Protein AF-A0A0H3ZTD3-F1 (afdb_monomer_lite)

Foldseek 3Di:
DVVVVLVVQLVVCVVVQLAAAEEEDDDPDDDDPDPDDPLRVVVVVCVVNVVAADAAPAQPDDDDSVRGRSHYAYQYDDDDDDDGDRHHPNVPQEDEDDPAEDLALVCLLVLLVSQLVLQVVCLVPVGAYEGEQAHDDHDDRCCQAACFPDNDPPGDHAFPPDWPPVCCVPSVLFDFDPDDPRITTTGDGHSQVSQLCSCVVVVRLGRHHYHGDPHDPSSQLSHQQSDDDPPDGDDPPPDRPRPHDHWDWDDDPPDRDTDTDDD

Sequence (263 aa):
MFGDILSDARTFLENNPTEFIFIRVKEEHTPENNTESFEDTFNMYVNNNSDIIWMPESKAANPMIKDVRGKIVFLQNFHPRKYSWFGLDYGSTFSIQDEYKLASNWDLYSKWLKVKKHLIQANKNQQSHINFLSGSIGSFPYFVASGHSSPETKAPRLLTGLTTPEWKNTYPDFPRSGCFIDICSIAFEGTNTLTKNYIIDNRLSYVGIIAADFPGSGLINAIIYTNRINGNFIPKDMCFNVISFKFQICLDSQNSGVYIKPY

Structure (mmCIF, N/CA/C/O backbone):
data_AF-A0A0H3ZTD3-F1
#
_entry.id   AF-A0A0H3ZTD3-F1
#
loop_
_atom_site.group_PDB
_atom_site.id
_atom_site.type_symbol
_atom_site.label_atom_id
_atom_site.label_alt_id
_atom_site.label_comp_id
_atom_site.label_asym_id
_atom_site.label_entity_id
_atom_site.label_seq_id
_atom_site.pdbx_PDB_ins_code
_atom_site.Cartn_x
_atom_site.Cartn_y
_atom_site.Cartn_z
_atom_site.occupancy
_atom_site.B_iso_or_equiv
_atom_site.auth_seq_id
_atom_site.auth_comp_id
_atom_site.auth_asym_id
_atom_site.auth_atom_id
_atom_site.pdbx_PDB_model_num
ATOM 1 N N . MET A 1 1 ? -16.013 15.663 3.411 1.00 71.50 1 MET A N 1
ATOM 2 C CA . MET A 1 1 ? -15.783 15.869 4.859 1.00 71.50 1 MET A CA 1
ATOM 3 C C . MET A 1 1 ? -15.574 14.520 5.548 1.00 71.50 1 MET A C 1
ATOM 5 O O . MET A 1 1 ? -15.964 13.512 4.978 1.00 71.50 1 MET A O 1
ATOM 9 N N . PHE A 1 2 ? -14.960 14.454 6.740 1.00 81.25 2 PHE A N 1
ATOM 10 C CA . PHE A 1 2 ? -14.751 13.176 7.453 1.00 81.25 2 PHE A CA 1
ATOM 11 C C . PHE A 1 2 ? -16.053 12.381 7.677 1.00 81.25 2 PHE A C 1
ATOM 13 O O . PHE A 1 2 ? -16.046 11.160 7.566 1.00 81.25 2 PHE A O 1
ATOM 20 N N . GLY A 1 3 ? -17.183 13.065 7.889 1.00 84.88 3 GLY A N 1
ATOM 21 C CA . GLY A 1 3 ? -18.502 12.428 7.964 1.00 84.88 3 GLY A CA 1
ATOM 22 C C . GLY A 1 3 ? -18.909 11.661 6.698 1.00 84.88 3 GLY A C 1
ATOM 23 O O . GLY A 1 3 ? -19.472 10.578 6.816 1.00 84.88 3 GLY A O 1
ATOM 24 N N . ASP A 1 4 ? -18.559 12.154 5.506 1.00 88.44 4 ASP A N 1
ATOM 25 C CA . ASP A 1 4 ? -18.898 11.487 4.238 1.00 88.44 4 ASP A CA 1
ATOM 26 C C . ASP A 1 4 ? -18.179 10.138 4.124 1.00 88.44 4 ASP A C 1
ATOM 28 O O . ASP A 1 4 ? -18.779 9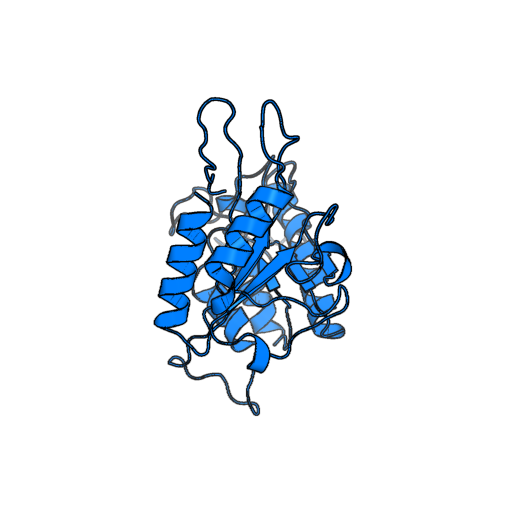.144 3.737 1.00 88.44 4 ASP A O 1
ATOM 32 N N . ILE A 1 5 ? -16.921 10.070 4.578 1.00 88.44 5 ILE A N 1
ATOM 33 C CA . ILE A 1 5 ? -16.160 8.814 4.642 1.00 88.44 5 ILE A CA 1
ATOM 34 C C . ILE A 1 5 ? -16.865 7.796 5.536 1.00 88.44 5 ILE A C 1
ATOM 36 O O . ILE A 1 5 ? -16.957 6.622 5.183 1.00 88.44 5 ILE A O 1
ATOM 40 N N . LEU A 1 6 ? -17.333 8.226 6.711 1.00 92.19 6 LEU A N 1
ATOM 41 C CA . LEU A 1 6 ? -18.037 7.337 7.635 1.00 92.19 6 LEU A CA 1
ATOM 42 C C . LEU A 1 6 ? -19.372 6.872 7.040 1.00 92.19 6 LEU A C 1
ATOM 44 O O . LEU A 1 6 ? -19.736 5.713 7.218 1.00 92.19 6 LEU A O 1
ATOM 48 N N . SER A 1 7 ? -20.061 7.738 6.293 1.00 92.69 7 SER A N 1
ATOM 49 C CA . SER A 1 7 ? -21.293 7.403 5.570 1.00 92.69 7 SER A CA 1
ATOM 50 C C . SER A 1 7 ? -21.056 6.384 4.447 1.00 92.69 7 SER A C 1
ATOM 52 O O . SER A 1 7 ? -21.799 5.406 4.323 1.00 92.69 7 SER A O 1
ATOM 54 N N . ASP A 1 8 ? -19.997 6.561 3.657 1.00 93.06 8 ASP A N 1
ATOM 55 C CA . ASP A 1 8 ? -19.625 5.626 2.591 1.00 93.06 8 ASP A CA 1
ATOM 56 C C . ASP A 1 8 ? -19.196 4.272 3.169 1.00 93.06 8 ASP A C 1
ATOM 58 O O . ASP A 1 8 ? -19.632 3.216 2.703 1.00 93.06 8 ASP A O 1
ATOM 62 N N . ALA A 1 9 ? -18.387 4.291 4.233 1.00 92.00 9 ALA A N 1
ATOM 63 C CA . ALA A 1 9 ? -17.965 3.089 4.943 1.00 92.00 9 ALA A CA 1
ATOM 64 C C . ALA A 1 9 ? -19.160 2.342 5.550 1.00 92.00 9 ALA A C 1
ATOM 66 O O . ALA A 1 9 ? -19.245 1.122 5.410 1.00 92.00 9 ALA A O 1
ATOM 67 N N . ARG A 1 10 ? -20.112 3.061 6.159 1.00 95.19 10 ARG A N 1
ATOM 68 C CA . ARG A 1 10 ? -21.373 2.495 6.656 1.00 95.19 10 ARG A CA 1
ATOM 69 C C . ARG A 1 10 ? -22.134 1.789 5.541 1.00 95.19 10 ARG A C 1
ATOM 71 O O . ARG A 1 10 ? -22.422 0.604 5.665 1.00 95.19 10 ARG A O 1
ATOM 78 N N . THR A 1 11 ? -22.375 2.487 4.433 1.00 95.69 11 THR A N 1
ATOM 79 C CA . THR A 1 11 ? -23.095 1.938 3.273 1.00 95.69 11 THR A CA 1
ATOM 80 C C . THR A 1 11 ? -22.409 0.679 2.740 1.00 95.69 11 THR A C 1
ATOM 82 O O . THR A 1 11 ? -23.066 -0.307 2.402 1.00 95.69 11 THR A O 1
ATOM 85 N N . PHE A 1 12 ? -21.076 0.673 2.676 1.00 91.94 12 PHE A N 1
ATOM 86 C CA . PHE A 1 12 ? -20.323 -0.510 2.276 1.00 91.94 12 PHE A CA 1
ATOM 87 C C . PHE A 1 12 ? -20.512 -1.675 3.258 1.00 91.94 12 PHE A C 1
ATOM 89 O O . PHE A 1 12 ? -20.785 -2.790 2.815 1.00 91.94 12 PHE A O 1
ATOM 96 N N . LEU A 1 13 ? -20.380 -1.434 4.565 1.00 92.31 13 LEU A N 1
ATOM 97 C CA . LEU A 1 13 ? -20.472 -2.470 5.600 1.00 92.31 13 LEU A CA 1
ATOM 98 C C . LEU A 1 13 ? -21.892 -3.034 5.733 1.00 92.31 13 LEU A C 1
ATOM 100 O O . LEU A 1 13 ? -22.047 -4.234 5.933 1.00 92.31 13 LEU A O 1
ATOM 104 N N . GLU A 1 14 ? -22.924 -2.212 5.546 1.00 94.56 14 GLU A N 1
ATOM 105 C CA . GLU A 1 14 ? -24.325 -2.657 5.508 1.00 94.56 14 GLU A CA 1
ATOM 106 C C . GLU A 1 14 ? -24.591 -3.595 4.322 1.00 94.56 14 GLU A C 1
ATOM 108 O O . GLU A 1 14 ? -25.264 -4.615 4.469 1.00 94.56 14 GLU A O 1
ATOM 113 N N . ASN A 1 15 ? -24.001 -3.299 3.159 1.00 93.31 15 ASN A N 1
ATOM 114 C CA . ASN A 1 15 ? -24.091 -4.157 1.975 1.00 93.31 15 ASN A CA 1
ATOM 115 C C . ASN A 1 15 ? -23.154 -5.380 2.035 1.00 93.31 15 ASN A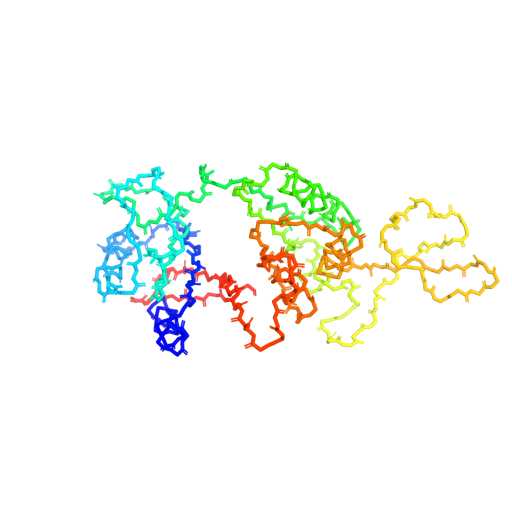 C 1
ATOM 117 O O . ASN A 1 15 ? -23.336 -6.328 1.273 1.00 93.31 15 ASN A O 1
ATOM 121 N N . ASN A 1 16 ? -22.150 -5.369 2.918 1.00 88.31 16 ASN A N 1
ATOM 122 C CA . ASN A 1 16 ? -21.127 -6.410 3.043 1.00 88.31 16 ASN A CA 1
ATOM 123 C C . ASN A 1 16 ? -20.841 -6.719 4.530 1.00 88.31 16 ASN A C 1
ATOM 125 O O . ASN A 1 16 ? -19.730 -6.484 5.009 1.00 88.31 16 ASN A O 1
ATOM 129 N N . PRO A 1 17 ? -21.806 -7.274 5.288 1.00 89.50 17 PRO A N 1
ATOM 130 C CA . PRO A 1 17 ? -21.731 -7.364 6.754 1.00 89.50 17 PRO A CA 1
ATOM 131 C C . PRO A 1 17 ? -20.639 -8.306 7.284 1.00 89.50 17 PRO A C 1
ATOM 133 O O . PRO A 1 17 ? -20.347 -8.327 8.480 1.00 89.50 17 PRO A O 1
ATOM 136 N N . THR A 1 18 ? -20.032 -9.122 6.419 1.00 85.44 18 THR A N 1
ATOM 137 C CA . THR A 1 18 ? -18.887 -9.970 6.774 1.00 85.44 18 THR A CA 1
ATOM 138 C C . THR A 1 18 ? -17.549 -9.248 6.699 1.00 85.44 18 THR A C 1
ATOM 140 O O . THR A 1 18 ? -16.576 -9.758 7.258 1.00 85.44 18 THR A O 1
ATOM 143 N N . GLU A 1 19 ? -17.504 -8.100 6.025 1.00 87.50 19 GLU A N 1
ATOM 144 C CA . GLU A 1 19 ? -16.303 -7.298 5.828 1.00 87.50 19 GLU A CA 1
ATOM 145 C C . GLU A 1 19 ? -16.093 -6.321 6.988 1.00 87.50 19 GLU A C 1
ATOM 147 O O . GLU A 1 19 ? -16.962 -6.109 7.835 1.00 87.50 19 GLU A O 1
ATOM 152 N N . PHE A 1 20 ? -14.906 -5.731 7.035 1.00 90.38 20 PHE A N 1
ATOM 153 C CA . PHE A 1 20 ? -14.548 -4.659 7.956 1.00 90.38 20 PHE A CA 1
ATOM 154 C C . PHE A 1 20 ? -13.545 -3.734 7.265 1.00 90.38 20 PHE A C 1
ATOM 156 O O . PHE A 1 20 ? -12.861 -4.147 6.326 1.00 90.38 20 PHE A O 1
ATOM 163 N N . ILE A 1 21 ? -13.455 -2.481 7.707 1.00 92.06 21 ILE A N 1
ATOM 164 C CA . ILE A 1 21 ? -12.600 -1.474 7.061 1.00 92.06 21 ILE A CA 1
ATOM 165 C C . ILE A 1 21 ? -11.554 -0.971 8.049 1.00 92.06 21 ILE A C 1
ATOM 167 O O . ILE A 1 21 ? -11.884 -0.579 9.165 1.00 92.06 21 ILE A O 1
ATOM 171 N N . PHE A 1 22 ? -10.297 -0.900 7.612 1.00 94.25 22 PHE A N 1
ATOM 172 C CA . PHE A 1 22 ? -9.279 -0.113 8.303 1.00 94.25 22 PHE A CA 1
ATOM 173 C C . PHE A 1 22 ? -9.251 1.323 7.777 1.00 94.25 22 PHE A C 1
ATOM 175 O O . PHE A 1 22 ? -9.104 1.536 6.573 1.00 94.25 22 PHE A O 1
ATOM 182 N N . ILE A 1 23 ? -9.299 2.308 8.677 1.00 94.50 23 ILE A N 1
ATOM 183 C CA . ILE A 1 23 ? -9.119 3.728 8.333 1.00 94.50 23 ILE A CA 1
ATOM 184 C C . ILE A 1 23 ? -7.953 4.292 9.139 1.00 94.50 23 ILE A C 1
ATOM 186 O O . ILE A 1 23 ? -8.001 4.343 10.367 1.00 94.50 23 ILE A O 1
ATOM 190 N N . ARG A 1 24 ? -6.892 4.743 8.461 1.00 94.25 24 ARG A N 1
ATOM 191 C CA . ARG A 1 24 ? -5.796 5.468 9.120 1.00 94.25 24 ARG A CA 1
ATOM 192 C C . ARG A 1 24 ? -6.213 6.909 9.375 1.00 94.25 24 ARG A C 1
ATOM 194 O O . ARG A 1 24 ? -6.583 7.608 8.439 1.00 94.25 24 ARG A O 1
ATOM 201 N N . VAL A 1 25 ? -6.070 7.362 10.618 1.00 92.75 25 VAL A N 1
ATOM 202 C CA . VAL A 1 25 ? -6.397 8.736 11.023 1.00 92.75 25 VAL A CA 1
ATOM 203 C C . VAL A 1 25 ? -5.140 9.416 11.543 1.00 92.75 25 VAL A C 1
ATOM 205 O O . VAL A 1 25 ? -4.500 8.908 12.461 1.00 92.75 25 VAL A O 1
ATOM 208 N N . LYS A 1 26 ? -4.780 10.556 10.955 1.00 89.44 26 LYS A N 1
ATOM 209 C CA . LYS A 1 26 ? -3.600 11.353 11.306 1.00 89.44 26 LYS A CA 1
ATOM 210 C C . LYS A 1 26 ? -3.980 12.835 11.358 1.00 89.44 26 LYS A C 1
ATOM 212 O O . LYS A 1 26 ? -4.722 13.302 10.500 1.00 89.44 26 LYS A O 1
ATOM 217 N N . GLU A 1 27 ? -3.434 13.558 12.330 1.00 83.88 27 GLU A N 1
ATOM 218 C CA . GLU A 1 27 ? -3.485 15.023 12.399 1.00 83.88 27 GLU A CA 1
ATOM 219 C C . GLU A 1 27 ? -2.400 15.598 11.458 1.00 83.88 27 GLU A C 1
ATOM 221 O O . GLU A 1 27 ? -1.213 15.321 11.636 1.00 83.88 27 GLU A O 1
ATOM 226 N N . GLU A 1 28 ? -2.786 16.318 10.397 1.00 70.94 28 GLU A N 1
ATOM 227 C CA . GLU A 1 28 ? -1.840 16.830 9.378 1.00 70.94 28 GLU A CA 1
ATOM 228 C C . GLU A 1 28 ? -1.318 18.248 9.660 1.00 70.94 28 GLU A C 1
ATOM 230 O O . GLU A 1 28 ? -0.271 18.622 9.134 1.00 70.94 28 GLU A O 1
ATOM 235 N N . HIS A 1 29 ? -2.003 19.036 10.493 1.00 64.88 29 HIS A N 1
ATOM 236 C CA . HIS A 1 29 ? -1.629 20.424 10.767 1.00 64.88 29 HIS A CA 1
ATOM 237 C C . HIS A 1 29 ? -1.863 20.809 12.224 1.00 64.88 29 HIS A C 1
ATOM 239 O O . HIS A 1 29 ? -2.796 20.324 12.860 1.00 64.88 29 HIS A O 1
ATOM 245 N N . THR A 1 30 ? -1.025 21.719 12.725 1.00 60.84 30 THR A N 1
ATOM 246 C CA . THR A 1 30 ? -1.249 22.388 14.006 1.00 60.84 30 THR A CA 1
ATOM 247 C C . THR A 1 30 ? -2.552 23.190 13.921 1.00 60.84 30 THR A C 1
ATOM 249 O O . THR A 1 30 ? -2.700 23.975 12.985 1.00 60.84 30 THR A O 1
ATOM 252 N N . PRO A 1 31 ? -3.496 23.015 14.858 1.00 60.00 31 PRO A N 1
ATOM 253 C CA . PRO A 1 31 ? -4.718 23.810 14.897 1.00 60.00 31 PRO A CA 1
ATOM 254 C C . PRO A 1 31 ? -4.400 25.308 15.019 1.00 60.00 31 PRO A C 1
ATOM 256 O O . PRO A 1 31 ? -3.771 25.723 15.990 1.00 60.00 31 PRO A O 1
ATOM 259 N N . GLU A 1 32 ? -4.869 26.123 14.077 1.00 54.53 32 GLU A N 1
ATOM 260 C CA . GLU A 1 32 ? -4.883 27.585 14.188 1.00 54.53 32 GLU A CA 1
ATOM 261 C C . GLU A 1 32 ? -6.343 28.055 14.148 1.00 54.53 32 GLU A C 1
ATOM 263 O O . GLU A 1 32 ? -7.104 27.632 13.283 1.00 54.53 32 GLU A O 1
ATOM 268 N N . ASN A 1 33 ? -6.740 28.913 15.094 1.00 60.28 33 ASN A N 1
ATOM 269 C CA . ASN A 1 33 ? -8.083 29.512 15.189 1.00 60.28 33 ASN A CA 1
ATOM 270 C C . ASN A 1 33 ? -9.273 28.539 15.362 1.00 60.28 33 ASN A C 1
ATOM 272 O O . ASN A 1 33 ? -10.395 28.877 14.994 1.00 60.28 33 ASN A O 1
ATOM 276 N N . ASN A 1 34 ? -9.070 27.367 15.974 1.00 63.00 34 ASN A N 1
ATOM 277 C CA . ASN A 1 34 ? -10.158 26.422 16.262 1.00 63.00 34 ASN A CA 1
ATOM 278 C C . ASN A 1 34 ? -10.711 26.588 17.686 1.00 63.00 34 ASN A C 1
ATOM 280 O O . ASN A 1 34 ? -9.950 26.718 18.64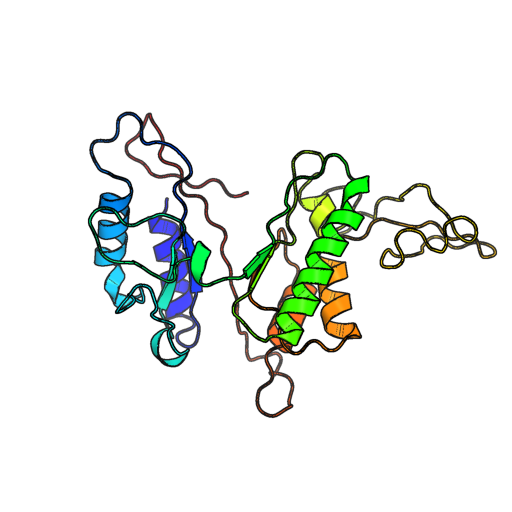5 1.00 63.00 34 ASN A O 1
ATOM 284 N N . THR A 1 35 ? -12.039 26.537 17.829 1.00 70.75 35 THR A N 1
ATOM 285 C CA . THR A 1 35 ? -12.735 26.538 19.132 1.00 70.75 35 THR A CA 1
ATOM 286 C C . THR A 1 35 ? -12.768 25.160 19.795 1.00 70.75 35 THR A C 1
ATOM 288 O O . THR A 1 35 ? -12.994 25.071 20.998 1.00 70.75 35 THR A O 1
ATOM 291 N N . GLU A 1 36 ? -12.533 24.094 19.025 1.00 75.62 36 GLU A N 1
ATOM 292 C CA . GLU A 1 36 ? -12.514 22.704 19.486 1.00 75.62 36 GLU A CA 1
ATOM 293 C C . GLU A 1 36 ? -11.211 22.013 19.081 1.00 75.62 36 GLU A C 1
ATOM 295 O O . GLU A 1 36 ? -10.625 22.302 18.033 1.00 75.62 36 GLU A O 1
ATOM 300 N N . SER A 1 37 ? -10.738 21.093 19.924 1.00 85.56 37 SER A N 1
ATOM 301 C CA . SER A 1 37 ? -9.548 20.313 19.601 1.00 85.56 37 SER A CA 1
ATOM 302 C C . SER A 1 37 ? -9.856 19.250 18.539 1.00 85.56 37 SER A C 1
ATOM 304 O O . SER A 1 37 ? -10.994 18.791 18.392 1.00 85.56 37 SER A O 1
ATOM 306 N N . PHE A 1 38 ? -8.817 18.813 17.819 1.00 87.38 38 PHE A N 1
ATOM 307 C CA . PHE A 1 38 ? -8.914 17.675 16.901 1.00 87.38 38 PHE A CA 1
ATOM 308 C C . PHE A 1 38 ? -9.482 16.431 17.605 1.00 87.38 38 PHE A C 1
ATOM 310 O O . PHE A 1 38 ? -10.344 15.746 17.062 1.00 87.38 38 PHE A O 1
ATOM 317 N N . GLU A 1 39 ? -9.023 16.158 18.830 1.00 89.06 39 GLU A N 1
ATOM 318 C CA . GLU A 1 39 ? -9.417 14.974 19.592 1.00 89.06 39 GLU A CA 1
ATOM 319 C C . GLU A 1 39 ? -10.880 15.038 20.057 1.00 89.06 39 GLU A C 1
ATOM 321 O O . GLU A 1 39 ? -11.576 14.030 19.982 1.00 89.06 39 GLU A O 1
ATOM 326 N N . ASP A 1 40 ? -11.368 16.213 20.477 1.00 90.44 40 ASP A N 1
ATOM 327 C CA . ASP A 1 40 ? -12.781 16.413 20.842 1.00 90.44 40 ASP A CA 1
ATOM 328 C C . ASP A 1 40 ? -13.696 16.196 19.630 1.00 90.44 40 ASP A C 1
ATOM 330 O O . ASP A 1 40 ? -14.660 15.428 19.705 1.00 90.44 40 ASP A O 1
ATOM 334 N N . THR A 1 41 ? -13.341 16.801 18.490 1.00 90.00 41 THR A N 1
ATOM 335 C CA . THR A 1 41 ? -14.060 16.617 17.221 1.00 90.00 41 THR A CA 1
ATOM 336 C C . THR A 1 41 ? -14.077 15.142 16.814 1.00 90.00 41 THR A C 1
ATOM 338 O O . THR A 1 41 ? -15.123 14.594 16.466 1.00 90.00 41 THR A O 1
ATOM 341 N N . PHE A 1 42 ? -12.927 14.467 16.872 1.00 92.06 42 PHE A N 1
ATOM 342 C CA . PHE A 1 42 ? -12.821 13.056 16.508 1.00 92.06 42 PHE A CA 1
ATOM 343 C C . PHE A 1 42 ? -13.643 12.159 17.444 1.00 92.06 42 PHE A C 1
ATOM 345 O O . PHE A 1 42 ? -14.385 11.298 16.970 1.00 92.06 42 PHE A O 1
ATOM 352 N N . ASN A 1 43 ? -13.595 12.411 18.754 1.00 94.00 43 ASN A N 1
ATOM 353 C CA . ASN A 1 43 ? -14.414 11.713 19.741 1.00 94.00 43 ASN A CA 1
ATOM 354 C C . ASN A 1 43 ? -15.919 11.890 19.471 1.00 94.00 43 ASN A C 1
ATOM 356 O O . ASN A 1 43 ? -16.675 10.927 19.585 1.00 94.00 43 ASN A O 1
ATOM 360 N N . MET A 1 44 ? -16.368 13.084 19.069 1.00 93.38 44 MET A N 1
ATOM 361 C CA . MET A 1 44 ? -17.762 13.305 18.662 1.00 93.38 44 MET A CA 1
ATOM 362 C C . MET A 1 44 ? -18.151 12.405 17.478 1.00 93.38 44 MET A C 1
ATOM 364 O O . MET A 1 44 ? -19.179 11.730 17.539 1.00 93.38 44 MET A O 1
ATOM 368 N N . TYR A 1 45 ? -17.326 12.341 16.426 1.00 93.81 45 TYR A N 1
ATOM 369 C CA . TYR A 1 45 ? -17.587 11.456 15.283 1.00 93.81 45 TYR A CA 1
ATOM 370 C C . TYR A 1 45 ? -17.632 9.980 15.681 1.00 93.81 45 TYR A C 1
ATOM 372 O O . TYR A 1 45 ? -18.508 9.256 15.203 1.00 93.81 45 TYR A O 1
ATOM 380 N N . VAL A 1 46 ? -16.720 9.547 16.556 1.00 94.25 46 VAL A N 1
ATOM 381 C CA . VAL A 1 46 ? -16.686 8.173 17.066 1.00 94.25 46 VAL A CA 1
ATOM 382 C C . VAL A 1 46 ? -17.955 7.846 17.848 1.00 94.25 46 VAL A C 1
ATOM 384 O O . VAL A 1 46 ? -18.596 6.837 17.567 1.00 94.25 46 VAL A O 1
ATOM 387 N N . ASN A 1 47 ? -18.367 8.710 18.777 1.00 95.00 47 ASN A N 1
ATOM 388 C CA . ASN A 1 47 ? -19.558 8.473 19.596 1.00 95.00 47 ASN A CA 1
ATOM 389 C C . ASN A 1 47 ? -20.837 8.421 18.750 1.00 95.00 47 ASN A C 1
ATOM 391 O O . ASN A 1 47 ? -21.658 7.519 18.935 1.00 95.00 47 ASN A O 1
ATOM 395 N N . ASN A 1 48 ? -20.960 9.321 17.770 1.00 95.56 48 ASN A N 1
ATOM 396 C CA . ASN A 1 48 ? -22.099 9.372 16.850 1.00 95.56 48 ASN A CA 1
ATOM 397 C C . ASN A 1 48 ? -22.176 8.168 15.894 1.00 95.56 48 ASN A C 1
ATOM 399 O O . ASN A 1 48 ? -23.207 7.970 15.261 1.00 95.56 48 ASN A O 1
ATOM 403 N N . ASN A 1 49 ? -21.105 7.377 15.771 1.00 95.88 49 ASN A N 1
ATOM 404 C CA . ASN A 1 49 ? -21.024 6.207 14.890 1.00 95.88 49 ASN A CA 1
ATOM 405 C C . ASN A 1 49 ? -20.548 4.955 15.647 1.00 95.88 49 ASN A C 1
ATOM 407 O O . ASN A 1 49 ? -19.927 4.060 15.072 1.00 95.88 49 ASN A O 1
ATOM 411 N N . SER A 1 50 ? -20.811 4.901 16.955 1.00 95.25 50 SER A N 1
ATOM 412 C CA . SER A 1 50 ? -20.337 3.836 17.849 1.00 95.25 50 SER A CA 1
ATOM 413 C C . SER A 1 50 ? -20.891 2.446 17.509 1.00 95.25 50 SER A C 1
ATOM 415 O O . SER A 1 50 ? -20.307 1.437 17.897 1.00 95.25 50 SER A O 1
ATOM 417 N N . ASP A 1 51 ? -21.979 2.378 16.744 1.00 95.12 51 ASP A N 1
ATOM 418 C CA . ASP A 1 51 ? -22.584 1.145 16.247 1.00 95.12 51 ASP A CA 1
ATOM 419 C C . ASP A 1 51 ? -21.742 0.457 15.158 1.00 95.12 51 ASP A C 1
ATOM 421 O O . ASP A 1 51 ? -21.699 -0.774 15.101 1.00 95.12 51 ASP A O 1
ATOM 425 N N . ILE A 1 52 ? -21.019 1.237 14.348 1.00 95.12 52 ILE A N 1
ATOM 426 C CA . ILE A 1 52 ? -20.167 0.741 13.255 1.00 95.12 52 ILE A CA 1
ATOM 427 C C . ILE A 1 52 ? -18.674 0.897 13.535 1.00 95.12 52 ILE A C 1
ATOM 429 O O . ILE A 1 52 ? -17.866 0.585 12.670 1.00 95.12 52 ILE A O 1
ATOM 433 N N . ILE A 1 53 ? -18.266 1.391 14.702 1.00 96.75 53 ILE A N 1
ATOM 434 C CA . ILE A 1 53 ? -16.851 1.564 15.055 1.00 96.75 53 ILE A CA 1
ATOM 435 C C . ILE A 1 53 ? -16.468 0.540 16.118 1.00 96.75 53 ILE A C 1
ATOM 437 O O . ILE A 1 53 ? -17.147 0.357 17.128 1.00 96.75 53 ILE A O 1
ATOM 441 N N . TRP A 1 54 ? -15.354 -0.150 15.897 1.00 96.44 54 TRP A N 1
ATOM 442 C CA . TRP A 1 54 ? -14.737 -0.964 16.932 1.00 96.44 54 TRP A CA 1
ATOM 443 C C . TRP A 1 54 ? -13.884 -0.085 17.847 1.00 96.44 54 TRP A C 1
ATOM 445 O O . TRP A 1 54 ? -12.996 0.626 17.378 1.00 96.44 54 TRP A O 1
ATOM 455 N N . MET A 1 55 ? -14.133 -0.181 19.153 1.00 95.06 55 MET A N 1
ATOM 456 C CA . MET A 1 55 ? -13.362 0.505 20.185 1.00 95.06 55 MET A CA 1
ATOM 457 C C . MET A 1 55 ? -12.476 -0.495 20.937 1.00 95.06 55 MET A C 1
ATOM 459 O O . MET A 1 55 ? -12.975 -1.540 21.364 1.00 95.06 55 MET A O 1
ATOM 463 N N . PRO A 1 56 ? -11.180 -0.198 21.124 1.00 93.12 56 PRO A N 1
ATOM 464 C CA . PRO A 1 56 ? -10.284 -1.064 21.874 1.00 93.12 56 PRO A CA 1
ATOM 465 C C . PRO A 1 56 ? -10.544 -0.972 23.383 1.00 93.12 56 PRO A C 1
ATOM 467 O O . PRO A 1 56 ? -10.734 0.111 23.929 1.00 93.12 56 PRO A O 1
ATOM 470 N N . GLU A 1 57 ? -10.439 -2.098 24.090 1.00 90.12 57 GLU A N 1
ATOM 471 C CA . GLU A 1 57 ? -10.471 -2.117 25.564 1.00 90.12 57 GLU A CA 1
ATOM 472 C C . GLU A 1 57 ? -9.195 -1.520 26.185 1.00 90.12 57 GLU A C 1
ATOM 474 O O . GLU A 1 57 ? -9.189 -1.061 27.325 1.00 90.12 57 GLU A O 1
ATOM 479 N N . SER A 1 58 ? -8.083 -1.536 25.445 1.00 88.31 58 SER A N 1
ATOM 480 C CA . SER A 1 58 ? -6.803 -0.972 25.871 1.00 88.31 58 SER A CA 1
ATOM 481 C C . SER A 1 58 ? -5.911 -0.651 24.673 1.00 88.31 58 SER A C 1
ATOM 483 O O . SER A 1 58 ? -6.136 -1.139 23.569 1.00 88.31 58 SER A O 1
ATOM 485 N N . LYS A 1 59 ? -4.825 0.097 24.902 1.00 86.56 59 LYS A N 1
ATOM 486 C CA . LYS A 1 59 ? -3.809 0.380 23.875 1.00 86.56 59 LYS A CA 1
ATOM 487 C C . LYS A 1 59 ? -3.268 -0.886 23.187 1.00 86.56 59 LYS A C 1
ATOM 489 O O . LYS A 1 59 ? -2.964 -0.858 22.002 1.00 86.56 59 LYS A O 1
ATOM 494 N N . ALA A 1 60 ? -3.100 -1.969 23.947 1.00 84.62 60 ALA A N 1
ATOM 495 C CA . ALA A 1 60 ? -2.521 -3.222 23.465 1.00 84.62 60 ALA A CA 1
ATOM 496 C C . ALA A 1 60 ? -3.568 -4.181 22.871 1.00 84.62 60 ALA A C 1
ATOM 498 O O . ALA A 1 60 ? -3.225 -5.308 22.514 1.00 84.62 60 ALA A O 1
ATOM 499 N N . ALA A 1 61 ? -4.838 -3.768 22.795 1.00 85.38 61 ALA A N 1
ATOM 500 C CA . ALA A 1 61 ? -5.895 -4.601 22.248 1.00 85.38 61 ALA A CA 1
ATOM 501 C C . ALA A 1 61 ? -5.631 -4.908 20.769 1.00 85.38 61 ALA A C 1
ATOM 503 O O . ALA A 1 61 ? -5.324 -4.020 19.977 1.00 85.38 61 ALA A O 1
ATOM 504 N N . ASN A 1 62 ? -5.800 -6.175 20.401 1.00 82.38 62 ASN A N 1
ATOM 505 C CA . ASN A 1 62 ? -5.760 -6.636 19.022 1.00 82.38 62 ASN A CA 1
ATOM 506 C C . ASN A 1 62 ? -7.025 -7.469 18.764 1.00 82.38 62 ASN A C 1
ATOM 508 O O . ASN A 1 62 ? -7.172 -8.527 19.384 1.00 82.38 62 ASN A O 1
ATOM 512 N N . PRO A 1 63 ? -7.967 -6.993 17.933 1.00 85.31 63 PRO A N 1
ATOM 513 C CA . PRO A 1 63 ? -9.245 -7.660 17.758 1.00 85.31 63 PRO A CA 1
ATOM 514 C C . PRO A 1 63 ? -9.107 -8.958 16.965 1.00 85.31 63 PRO A C 1
ATOM 516 O O . PRO A 1 63 ? -8.289 -9.065 16.048 1.00 85.31 63 PRO A O 1
ATOM 519 N N . MET A 1 64 ? -9.976 -9.930 17.245 1.00 80.88 64 MET A N 1
ATOM 520 C CA . MET A 1 64 ? -10.196 -11.029 16.307 1.00 80.88 64 MET A CA 1
ATOM 521 C C . MET A 1 64 ? -11.153 -10.577 15.201 1.00 80.88 64 MET A C 1
ATOM 523 O O . MET A 1 64 ? -12.001 -9.715 15.414 1.00 80.88 64 MET A O 1
ATOM 527 N N . ILE A 1 65 ? -11.097 -11.231 14.035 1.00 81.50 65 ILE A N 1
ATOM 528 C CA . ILE A 1 65 ? -11.995 -10.931 12.902 1.00 81.50 65 ILE A CA 1
ATOM 529 C C . ILE A 1 65 ? -13.466 -10.925 13.336 1.00 81.50 65 ILE A C 1
ATOM 531 O O . ILE A 1 65 ? -14.217 -10.043 12.939 1.00 81.50 65 ILE A O 1
ATOM 535 N N . LYS A 1 66 ? -13.884 -11.885 14.171 1.00 81.50 66 LYS A N 1
ATOM 536 C CA . LYS A 1 66 ? -15.272 -11.986 14.650 1.00 81.50 66 LYS A CA 1
ATOM 537 C C . LYS A 1 66 ? -15.755 -10.748 15.422 1.00 81.50 66 LYS A C 1
ATOM 539 O O . LYS A 1 66 ? -16.955 -10.509 15.438 1.00 81.50 66 LYS A O 1
ATOM 544 N N . ASP A 1 67 ? -14.846 -9.974 16.015 1.00 85.50 67 ASP A N 1
ATOM 545 C CA . ASP A 1 67 ? -15.179 -8.815 16.852 1.00 85.50 67 ASP A CA 1
ATOM 546 C C . ASP A 1 67 ? -15.319 -7.524 16.023 1.00 85.50 67 ASP A C 1
ATOM 548 O O . ASP A 1 67 ? -15.866 -6.528 16.504 1.00 85.50 67 ASP A O 1
ATOM 552 N N . VAL A 1 68 ? -14.830 -7.540 14.774 1.00 90.19 68 VAL A N 1
ATOM 553 C CA . VAL A 1 68 ? -14.757 -6.366 13.886 1.00 90.19 68 VAL A CA 1
ATOM 554 C C . VAL A 1 68 ? -15.600 -6.485 12.619 1.00 90.19 68 VAL A C 1
ATOM 556 O O . VAL A 1 68 ? -15.684 -5.516 11.875 1.00 90.19 68 VAL A O 1
ATOM 559 N N . ARG A 1 69 ? -16.252 -7.627 12.359 1.00 88.00 69 ARG A N 1
ATOM 560 C CA . ARG A 1 69 ? -17.184 -7.759 11.222 1.00 88.00 69 ARG A CA 1
ATOM 561 C C . ARG A 1 69 ? -18.281 -6.697 11.288 1.00 88.00 69 ARG A C 1
ATOM 563 O O . ARG A 1 69 ? -18.865 -6.485 12.350 1.00 88.00 69 ARG A O 1
ATOM 570 N N . GLY A 1 70 ? -18.541 -6.047 10.157 1.00 92.62 70 GLY A N 1
ATOM 571 C CA . GLY A 1 70 ? -19.487 -4.940 10.045 1.00 92.62 70 GLY A CA 1
ATOM 572 C C . GLY A 1 70 ? -18.998 -3.641 10.688 1.00 92.62 70 GLY A C 1
ATOM 573 O O . GLY A 1 70 ? -19.808 -2.742 10.899 1.00 92.62 70 GLY A O 1
ATOM 574 N N . LYS A 1 71 ? -17.703 -3.532 11.029 1.00 96.00 71 LYS A N 1
ATOM 575 C CA . LYS A 1 71 ? -17.144 -2.365 11.723 1.00 96.00 71 LYS A CA 1
ATOM 576 C C . LYS A 1 71 ? -15.964 -1.725 10.998 1.00 96.00 71 LYS A C 1
ATOM 578 O O . LYS A 1 71 ? -15.253 -2.331 10.197 1.00 96.00 71 LYS A O 1
ATOM 583 N N . ILE A 1 72 ? -15.737 -0.471 11.348 1.00 96.44 72 ILE A N 1
ATOM 584 C CA . ILE A 1 72 ? -14.542 0.307 11.078 1.00 96.44 72 ILE A CA 1
ATOM 585 C C . ILE A 1 72 ? -13.571 0.089 12.237 1.00 96.44 72 ILE A C 1
ATOM 587 O O . ILE A 1 72 ? -13.939 0.206 13.408 1.00 96.44 72 ILE A O 1
ATOM 591 N N . VAL A 1 73 ? -12.314 -0.185 11.908 1.00 95.62 73 VAL A N 1
ATOM 592 C CA . VAL A 1 73 ? -11.199 -0.232 12.851 1.00 95.62 73 VAL A CA 1
ATOM 593 C C . VAL A 1 73 ? -10.247 0.907 12.511 1.00 95.62 73 VAL A C 1
ATOM 595 O O . VAL A 1 73 ? -9.651 0.940 11.431 1.00 95.62 73 VAL A O 1
ATOM 598 N N . PHE A 1 74 ? -10.079 1.859 13.423 1.00 95.81 74 PHE A N 1
ATOM 599 C CA . PHE A 1 74 ? -9.128 2.939 13.190 1.00 95.81 74 PHE A CA 1
ATOM 600 C C . PHE A 1 74 ? -7.686 2.467 13.380 1.00 95.81 74 PHE A C 1
ATOM 602 O O . PHE A 1 74 ? -7.361 1.767 14.338 1.00 95.81 74 PHE A O 1
ATOM 609 N N . LEU A 1 75 ? -6.807 2.903 12.478 1.00 95.12 75 LEU A N 1
ATOM 610 C CA . LEU A 1 75 ? -5.364 2.918 12.689 1.00 95.12 75 LEU A CA 1
ATOM 611 C C . LEU A 1 75 ? -5.009 4.318 13.196 1.00 95.12 75 LEU A C 1
ATOM 613 O O . LEU A 1 75 ? -4.831 5.259 12.413 1.00 95.12 75 LEU A O 1
ATOM 617 N N . GLN A 1 76 ? -4.992 4.467 14.516 1.00 94.38 76 GLN A N 1
ATOM 618 C CA . GLN A 1 76 ? -4.820 5.745 15.189 1.00 94.38 76 GLN A CA 1
ATOM 619 C C . GLN A 1 76 ? -3.363 6.202 15.081 1.00 94.38 76 GLN A C 1
ATOM 621 O O . GLN A 1 76 ? -2.468 5.618 15.688 1.00 94.38 76 GLN A O 1
ATOM 626 N N . ASN A 1 77 ? -3.129 7.267 14.316 1.00 93.50 77 ASN A N 1
ATOM 627 C CA . ASN A 1 77 ? -1.819 7.880 14.110 1.00 93.50 77 ASN A CA 1
ATOM 628 C C . ASN A 1 77 ? -1.768 9.298 14.703 1.00 93.50 77 ASN A C 1
ATOM 630 O O . ASN A 1 77 ? -1.396 10.266 14.036 1.00 93.50 77 ASN A O 1
ATOM 634 N N . PHE A 1 78 ? -2.193 9.401 15.958 1.00 90.56 78 PHE A N 1
ATOM 635 C CA . PHE A 1 78 ? -2.071 10.568 16.827 1.00 90.56 78 PHE A CA 1
ATOM 636 C C . PHE A 1 78 ? -2.131 10.093 18.286 1.00 90.56 78 PHE A C 1
ATOM 638 O O . PHE A 1 78 ? -2.724 9.052 18.582 1.00 90.56 78 PHE A O 1
ATOM 645 N N . HIS A 1 79 ? -1.518 10.834 19.208 1.00 88.50 79 HIS A N 1
ATOM 646 C CA . HIS A 1 79 ? -1.545 10.475 20.625 1.00 88.50 79 HIS A CA 1
ATOM 647 C C . HIS A 1 79 ? -2.848 10.965 21.275 1.00 88.50 79 HIS A C 1
ATOM 649 O O . HIS A 1 79 ? -3.170 12.144 21.103 1.00 88.50 79 HIS A O 1
ATOM 655 N N . PRO A 1 80 ? -3.583 10.116 22.016 1.00 87.94 80 PRO A N 1
ATOM 656 C CA . PRO A 1 80 ? -4.717 10.589 22.800 1.00 87.94 80 PRO A CA 1
ATOM 657 C C . PRO A 1 80 ? -4.218 11.506 23.926 1.00 87.94 80 PRO A C 1
ATOM 659 O O . PRO A 1 80 ? -3.200 11.213 24.554 1.00 87.94 80 PRO A O 1
ATOM 662 N N . ARG A 1 81 ? -4.899 12.625 24.176 1.00 89.00 81 ARG A N 1
ATOM 663 C CA . ARG A 1 81 ? -4.552 13.581 25.244 1.00 89.00 81 ARG A CA 1
ATOM 664 C C . ARG A 1 81 ? -5.623 13.594 26.328 1.00 89.00 81 ARG A C 1
ATOM 666 O O . ARG A 1 81 ? -5.289 13.720 27.503 1.00 89.00 81 ARG A O 1
ATOM 673 N N . LYS A 1 82 ? -6.893 13.469 25.937 1.00 91.94 82 LYS A N 1
ATOM 674 C CA . LYS A 1 82 ? -8.056 13.559 26.830 1.00 91.94 82 LYS A CA 1
ATOM 675 C C . LYS A 1 82 ? -8.832 12.248 26.940 1.00 91.94 82 LYS A C 1
ATOM 677 O O . LYS A 1 82 ? -9.362 11.953 28.009 1.00 91.94 82 LYS A O 1
ATOM 682 N N . TYR A 1 83 ? -8.916 11.482 25.858 1.00 91.25 83 TYR A N 1
ATOM 683 C CA . TYR A 1 83 ? -9.739 10.278 25.770 1.00 91.25 83 TYR A CA 1
ATOM 684 C C . TYR A 1 83 ? -8.885 9.004 25.766 1.00 91.25 83 TYR A C 1
ATOM 686 O O . TYR A 1 83 ? -7.656 9.045 25.793 1.00 91.25 83 TYR A O 1
ATOM 694 N N . SER A 1 84 ? -9.541 7.842 25.770 1.00 90.25 84 SER A N 1
ATOM 695 C CA . SER A 1 84 ? -8.872 6.558 25.547 1.00 90.25 84 SER A CA 1
ATOM 696 C C . SER A 1 84 ? -8.464 6.390 24.077 1.00 90.25 84 SER A C 1
ATOM 698 O O . SER A 1 84 ? -8.770 7.216 23.221 1.00 90.25 84 SER A O 1
ATOM 700 N N . TRP A 1 85 ? -7.778 5.289 23.765 1.00 93.12 85 TRP A N 1
ATOM 701 C CA . TRP A 1 85 ? -7.518 4.915 22.375 1.00 93.12 85 TRP A CA 1
ATOM 702 C C . TRP A 1 85 ? -8.832 4.660 21.625 1.00 93.12 85 TRP A C 1
ATOM 704 O O . TRP A 1 85 ? -9.763 4.070 22.170 1.00 93.12 85 TRP A O 1
ATOM 714 N N . PHE A 1 86 ? -8.880 5.093 20.368 1.00 94.44 86 PHE A N 1
ATOM 715 C CA . PHE A 1 86 ? -10.020 4.955 19.458 1.00 94.44 86 PHE A CA 1
ATOM 716 C C . PHE A 1 86 ? -9.837 3.819 18.442 1.00 94.44 86 PHE A C 1
ATOM 718 O O . PHE A 1 86 ? -10.709 3.559 17.620 1.00 94.44 86 PHE A O 1
ATOM 725 N N . GLY A 1 87 ? -8.678 3.163 18.454 1.00 94.12 87 GLY A N 1
ATOM 726 C CA . GLY A 1 87 ? -8.334 2.089 17.535 1.00 94.12 87 GLY A CA 1
ATOM 727 C C . GLY A 1 87 ? -6.948 1.526 17.824 1.00 94.12 87 GLY A C 1
ATOM 728 O O . GLY A 1 87 ? -6.390 1.730 18.903 1.00 94.12 87 GLY A O 1
ATOM 729 N N . LEU A 1 88 ? -6.380 0.831 16.844 1.00 92.81 88 LEU A N 1
ATOM 730 C CA . LEU A 1 88 ? -5.031 0.279 16.935 1.00 92.81 88 LEU A CA 1
ATOM 731 C C . LEU A 1 88 ? -3.995 1.405 16.874 1.00 92.81 88 LEU A C 1
ATOM 733 O O . LEU A 1 88 ? -4.056 2.242 15.971 1.00 92.81 88 LEU A O 1
ATOM 737 N N . ASP A 1 89 ? -3.018 1.405 17.787 1.00 93.75 89 ASP A N 1
ATOM 738 C CA . ASP A 1 89 ? -1.890 2.344 17.722 1.00 93.75 89 ASP A CA 1
ATOM 739 C C . ASP A 1 89 ? -1.091 2.070 16.443 1.00 93.75 89 ASP A C 1
ATOM 741 O O . ASP A 1 89 ? -0.416 1.043 16.329 1.00 93.75 89 ASP A O 1
ATOM 745 N N . TYR A 1 90 ? -1.165 2.989 15.480 1.00 93.19 90 TYR A N 1
ATOM 746 C CA . TYR A 1 90 ? -0.498 2.862 14.188 1.00 93.19 90 TYR A CA 1
ATOM 747 C C . TYR A 1 90 ? 1.019 2.685 14.339 1.00 93.19 90 TYR A C 1
ATOM 749 O O . TYR A 1 90 ? 1.614 1.872 13.634 1.00 93.19 90 TYR A O 1
ATOM 757 N N . GLY A 1 91 ? 1.644 3.420 15.261 1.00 91.31 91 GLY A N 1
ATOM 758 C CA . GLY A 1 91 ? 3.097 3.457 15.408 1.00 91.31 91 GLY A CA 1
ATOM 759 C C . GLY A 1 91 ? 3.673 2.261 16.163 1.00 91.31 91 GLY A C 1
ATOM 760 O O . GLY A 1 91 ? 4.766 1.811 15.827 1.00 91.31 91 GLY A O 1
ATOM 761 N N . SER A 1 92 ? 2.964 1.737 17.170 1.00 91.56 92 SER A N 1
ATOM 762 C CA . SER A 1 92 ? 3.468 0.603 17.966 1.00 91.56 92 SER A CA 1
ATOM 763 C C . SER A 1 92 ? 2.965 -0.764 17.507 1.00 91.56 92 SER A C 1
ATOM 765 O O . SER A 1 92 ? 3.618 -1.766 17.785 1.00 91.56 92 SER A O 1
ATOM 767 N N . THR A 1 93 ? 1.808 -0.830 16.844 1.00 91.38 93 THR A N 1
ATOM 768 C CA . THR A 1 93 ? 1.200 -2.113 16.443 1.00 91.38 93 THR A CA 1
ATOM 769 C C . THR A 1 93 ? 1.820 -2.666 15.162 1.00 91.38 93 THR A C 1
ATOM 771 O O . THR A 1 93 ? 1.818 -3.877 14.959 1.00 91.38 93 THR A O 1
ATOM 774 N N . PHE A 1 94 ? 2.356 -1.803 14.291 1.00 93.06 94 PHE A N 1
ATOM 775 C CA . PHE A 1 94 ? 2.777 -2.182 12.943 1.00 93.06 94 PHE A CA 1
ATOM 776 C C . PHE A 1 94 ? 4.261 -1.921 12.678 1.00 93.06 94 PHE A C 1
ATOM 778 O O . PHE A 1 94 ? 4.793 -0.857 12.985 1.00 93.06 94 PHE A O 1
ATOM 785 N N . SER A 1 95 ? 4.910 -2.857 11.982 1.00 96.38 95 SER A N 1
ATOM 786 C CA . SER A 1 95 ? 6.173 -2.592 11.290 1.00 96.38 95 SER A CA 1
ATOM 787 C C . SER A 1 95 ? 5.895 -1.896 9.952 1.00 96.38 95 SER A C 1
ATOM 789 O O . SER A 1 95 ? 5.262 -2.472 9.059 1.00 96.38 95 SER A O 1
ATOM 791 N N . ILE A 1 96 ? 6.355 -0.652 9.800 1.00 97.75 96 ILE A N 1
ATOM 792 C CA . ILE A 1 96 ? 5.968 0.233 8.690 1.00 97.75 96 ILE A CA 1
ATOM 793 C C . ILE A 1 96 ? 7.160 0.552 7.779 1.00 97.75 96 ILE A C 1
ATOM 795 O O . ILE A 1 96 ? 8.208 0.991 8.249 1.00 97.75 96 ILE A O 1
ATOM 799 N N . GLN A 1 97 ? 6.971 0.404 6.464 1.00 97.81 97 GLN A N 1
ATOM 800 C CA . GLN A 1 97 ? 7.853 0.957 5.427 1.00 97.81 97 GLN A CA 1
ATOM 801 C C . GLN A 1 97 ? 7.107 2.055 4.665 1.00 97.81 97 GLN A C 1
ATOM 803 O O . GLN A 1 97 ? 6.191 1.735 3.912 1.00 97.81 97 GLN A O 1
ATOM 808 N N . ASP A 1 98 ? 7.521 3.316 4.826 1.00 97.44 98 ASP A N 1
ATOM 809 C CA . ASP A 1 98 ? 6.905 4.501 4.194 1.00 97.44 98 ASP A CA 1
ATOM 810 C C . ASP A 1 98 ? 7.953 5.440 3.561 1.00 97.44 98 ASP A C 1
ATOM 812 O O . ASP A 1 98 ? 7.956 6.658 3.717 1.00 97.44 98 ASP A O 1
ATOM 816 N N . GLU A 1 99 ? 8.914 4.856 2.853 1.00 98.06 99 GLU A N 1
ATOM 817 C CA . GLU A 1 99 ? 9.985 5.575 2.162 1.00 98.06 99 GLU A CA 1
ATOM 818 C C . GLU A 1 99 ? 9.451 6.145 0.843 1.00 98.06 99 GLU A C 1
ATOM 820 O O . GLU A 1 99 ? 9.716 5.608 -0.232 1.00 98.06 99 GLU A O 1
ATOM 825 N N . TYR A 1 100 ? 8.598 7.167 0.921 1.00 97.06 100 TYR A N 1
ATOM 826 C CA . TYR A 1 100 ? 7.879 7.717 -0.235 1.00 97.06 100 TYR A CA 1
ATOM 827 C C . TYR A 1 100 ? 8.696 8.725 -1.056 1.00 97.06 100 TYR A C 1
ATOM 829 O O . TYR A 1 100 ? 8.342 9.005 -2.196 1.00 97.06 100 TYR A O 1
ATOM 837 N N . LYS A 1 101 ? 9.767 9.305 -0.504 1.00 98.31 101 LYS A N 1
ATOM 838 C CA . LYS A 1 101 ? 10.535 10.363 -1.177 1.00 98.31 101 LYS A CA 1
ATOM 839 C C . LYS A 1 101 ? 11.493 9.765 -2.204 1.00 98.31 101 LYS A C 1
ATOM 841 O O . LYS A 1 101 ? 12.401 9.022 -1.836 1.00 98.31 101 LYS A O 1
ATOM 846 N N . LEU A 1 102 ? 11.309 10.126 -3.469 1.00 98.25 102 LEU A N 1
ATOM 847 C CA . LEU A 1 102 ? 12.267 9.879 -4.547 1.00 98.25 102 LEU A CA 1
ATOM 848 C C . LEU A 1 102 ? 12.901 11.219 -4.943 1.00 98.25 102 LEU A C 1
ATOM 850 O O . LEU A 1 102 ? 12.214 12.239 -4.920 1.00 98.25 102 LEU A O 1
ATOM 854 N N . ALA A 1 103 ? 14.185 11.241 -5.298 1.00 98.12 103 ALA A N 1
ATOM 855 C CA . ALA A 1 103 ? 14.833 12.421 -5.876 1.00 98.12 103 ALA A CA 1
ATOM 856 C C . ALA A 1 103 ? 14.625 12.482 -7.399 1.00 98.12 103 ALA A C 1
ATOM 858 O O . ALA A 1 103 ? 14.546 13.570 -7.964 1.00 98.12 103 ALA A O 1
ATOM 859 N N . SER A 1 104 ? 14.492 11.327 -8.057 1.00 98.06 104 SER A N 1
ATOM 860 C CA . SER A 1 104 ? 14.152 11.217 -9.480 1.00 98.06 104 SER A CA 1
ATOM 861 C C . SER A 1 104 ? 13.493 9.871 -9.820 1.00 98.06 104 SER A C 1
ATOM 863 O O . SER A 1 104 ? 13.413 8.970 -8.984 1.00 98.06 104 SER A O 1
ATOM 865 N N . ASN A 1 105 ? 13.094 9.682 -11.082 1.00 97.81 105 ASN A N 1
ATOM 866 C CA . ASN A 1 105 ? 12.616 8.390 -11.592 1.00 97.81 105 ASN A CA 1
ATOM 867 C C . ASN A 1 105 ? 13.632 7.243 -11.409 1.00 97.81 105 ASN A C 1
ATOM 869 O O . ASN A 1 105 ? 13.229 6.093 -11.237 1.00 97.81 105 ASN A O 1
ATOM 873 N N . TRP A 1 106 ? 14.938 7.531 -11.393 1.00 97.69 106 TRP A N 1
ATOM 874 C CA . TRP A 1 106 ? 15.988 6.516 -11.232 1.00 97.69 106 TRP A CA 1
ATOM 875 C C . TRP A 1 106 ? 16.046 5.918 -9.821 1.00 97.69 106 TRP A C 1
ATOM 877 O O . TRP A 1 106 ? 16.594 4.830 -9.637 1.00 97.69 106 TRP A O 1
ATOM 887 N N . ASP A 1 107 ? 15.394 6.550 -8.843 1.00 98.31 107 ASP A N 1
ATOM 888 C CA . ASP A 1 107 ? 15.265 6.005 -7.490 1.00 98.31 107 ASP A CA 1
ATOM 889 C C . ASP A 1 107 ? 14.162 4.947 -7.371 1.00 98.31 107 ASP A C 1
ATOM 891 O O . ASP A 1 107 ? 14.040 4.300 -6.326 1.00 98.31 107 ASP A O 1
ATOM 895 N N . LEU A 1 108 ? 13.369 4.725 -8.428 1.00 98.69 108 LEU A N 1
ATOM 896 C CA . LEU A 1 108 ? 12.265 3.764 -8.411 1.00 98.69 108 LEU A CA 1
ATOM 897 C C . LEU A 1 108 ? 12.738 2.352 -8.049 1.00 98.69 108 LEU A C 1
ATOM 899 O O . LEU A 1 108 ? 12.084 1.663 -7.266 1.00 98.69 108 LEU A O 1
ATOM 903 N N . TYR A 1 109 ? 13.901 1.927 -8.548 1.00 98.62 109 TYR A N 1
ATOM 904 C CA . TYR A 1 109 ? 14.427 0.610 -8.191 1.00 98.62 109 TYR A CA 1
ATOM 905 C C . TYR A 1 109 ? 14.822 0.532 -6.709 1.00 98.62 109 TYR A C 1
ATOM 907 O O . TYR A 1 109 ? 14.528 -0.452 -6.035 1.00 98.62 109 TYR A O 1
ATOM 915 N N . SER A 1 110 ? 15.414 1.594 -6.158 1.00 98.62 110 SER A N 1
ATOM 916 C CA . SER A 1 110 ? 15.725 1.685 -4.726 1.00 98.62 110 SER A CA 1
ATOM 917 C C . SER A 1 110 ? 14.456 1.649 -3.866 1.00 98.62 110 SER A C 1
ATOM 919 O O . SER A 1 110 ? 14.431 0.965 -2.838 1.00 98.62 110 SER A O 1
ATOM 921 N N . LYS A 1 111 ? 13.376 2.320 -4.297 1.00 98.69 111 LYS A N 1
ATOM 922 C CA . LYS A 1 111 ? 12.047 2.195 -3.674 1.00 98.69 111 LYS A CA 1
ATOM 923 C C . LYS A 1 111 ? 11.550 0.750 -3.721 1.00 98.69 111 LYS A C 1
ATOM 925 O O . LYS A 1 111 ? 11.130 0.217 -2.693 1.00 98.69 111 LYS A O 1
ATOM 930 N N . TRP A 1 112 ? 11.637 0.102 -4.881 1.00 98.81 112 TRP A N 1
ATOM 931 C CA . TRP A 1 112 ? 11.245 -1.295 -5.042 1.00 98.81 112 TRP A CA 1
ATOM 932 C C . TRP A 1 112 ? 12.017 -2.232 -4.102 1.00 98.81 112 TRP A C 1
ATOM 934 O O . TRP A 1 112 ? 11.406 -3.071 -3.444 1.00 98.81 112 TRP A O 1
ATOM 944 N N . LEU A 1 113 ? 13.332 -2.061 -3.946 1.00 98.88 113 LEU A N 1
ATOM 945 C CA . LEU A 1 113 ? 14.123 -2.883 -3.023 1.00 98.88 113 LEU A CA 1
ATOM 946 C C . LEU A 1 113 ? 13.640 -2.768 -1.569 1.00 98.88 113 LEU A C 1
ATOM 948 O O . LEU A 1 113 ? 13.610 -3.772 -0.852 1.00 98.88 113 LEU A O 1
ATOM 952 N N . LYS A 1 114 ? 13.220 -1.572 -1.135 1.00 98.88 114 LYS A N 1
ATOM 953 C CA . LYS A 1 114 ? 12.634 -1.351 0.198 1.00 98.88 114 LYS A CA 1
ATOM 954 C C . LYS A 1 114 ? 11.291 -2.077 0.342 1.00 98.88 114 LYS A C 1
ATOM 956 O O . LYS A 1 114 ? 11.091 -2.784 1.329 1.00 98.88 114 LYS A O 1
ATOM 961 N N . VAL A 1 115 ? 10.421 -1.976 -0.667 1.00 98.88 115 VAL A N 1
ATOM 962 C CA . VAL A 1 115 ? 9.145 -2.713 -0.730 1.00 98.88 115 VAL A CA 1
ATOM 963 C C . VAL A 1 115 ? 9.381 -4.223 -0.654 1.00 98.88 115 VAL A C 1
ATOM 965 O O . VAL A 1 115 ? 8.808 -4.889 0.210 1.00 98.88 115 VAL A O 1
ATOM 968 N N . LYS A 1 116 ? 10.252 -4.758 -1.518 1.00 98.88 116 LYS A N 1
ATOM 969 C CA . LYS A 1 116 ? 10.597 -6.184 -1.613 1.00 98.88 116 LYS A CA 1
ATOM 970 C C . LYS A 1 116 ? 11.156 -6.716 -0.297 1.00 98.88 116 LYS A C 1
ATOM 972 O O . LYS A 1 116 ? 10.712 -7.757 0.181 1.00 98.88 116 LYS A O 1
ATOM 977 N N . LYS A 1 117 ? 12.076 -5.981 0.336 1.00 98.75 117 LYS A N 1
ATOM 978 C CA . LYS A 1 117 ? 12.617 -6.337 1.656 1.00 98.75 117 LYS A CA 1
ATOM 979 C C . LYS A 1 117 ? 11.513 -6.439 2.712 1.00 98.75 117 LYS A C 1
ATOM 981 O O . LYS A 1 117 ? 11.520 -7.387 3.494 1.00 98.75 117 LYS A O 1
ATOM 986 N N . HIS A 1 118 ? 10.566 -5.501 2.723 1.00 98.56 118 HIS A N 1
ATOM 987 C CA . HIS A 1 118 ? 9.470 -5.507 3.695 1.00 98.56 118 HIS A CA 1
ATOM 988 C C . HIS A 1 118 ? 8.485 -6.660 3.454 1.00 98.56 118 HIS A C 1
ATOM 990 O O . HIS A 1 118 ? 8.054 -7.286 4.418 1.00 98.56 118 HIS A O 1
ATOM 996 N N . LEU A 1 119 ? 8.210 -7.021 2.190 1.00 98.06 119 LEU A N 1
ATOM 997 C CA . LEU A 1 119 ? 7.429 -8.223 1.842 1.00 98.06 119 LEU A CA 1
ATOM 998 C C . LEU A 1 119 ? 8.094 -9.502 2.370 1.00 98.06 119 LEU A C 1
ATOM 1000 O O . LEU A 1 119 ? 7.428 -10.343 2.969 1.00 98.06 119 LEU A O 1
ATOM 1004 N N . ILE A 1 120 ? 9.413 -9.634 2.189 1.00 98.38 120 ILE A N 1
ATOM 1005 C CA . ILE A 1 120 ? 10.184 -10.783 2.692 1.00 98.38 120 ILE A CA 1
ATOM 1006 C C . ILE A 1 120 ? 10.092 -10.870 4.221 1.00 98.38 120 ILE A C 1
ATOM 1008 O O . ILE A 1 120 ? 9.910 -11.958 4.768 1.00 98.38 120 ILE A O 1
ATOM 1012 N N . GLN A 1 121 ? 10.219 -9.737 4.915 1.00 98.06 121 GLN A N 1
ATOM 1013 C CA . GLN A 1 121 ? 10.141 -9.691 6.376 1.00 98.06 121 GLN A CA 1
ATOM 1014 C C . GLN A 1 121 ? 8.749 -10.063 6.887 1.00 98.06 121 GLN A C 1
ATOM 1016 O O . GLN A 1 121 ? 8.659 -10.940 7.746 1.00 98.06 121 GLN A O 1
ATOM 1021 N N . ALA A 1 122 ? 7.696 -9.474 6.311 1.00 91.81 122 ALA A N 1
ATOM 1022 C CA . ALA A 1 122 ? 6.313 -9.787 6.658 1.00 91.81 122 ALA A CA 1
ATOM 1023 C C . ALA A 1 122 ? 6.018 -11.279 6.465 1.00 91.81 122 ALA A C 1
ATOM 1025 O O . ALA A 1 122 ? 5.496 -11.934 7.363 1.00 91.81 122 ALA A O 1
ATOM 1026 N N . ASN A 1 123 ? 6.423 -11.853 5.329 1.00 93.19 123 ASN A N 1
ATOM 1027 C CA . ASN A 1 123 ? 6.206 -13.272 5.061 1.00 93.19 123 ASN A CA 1
ATOM 1028 C C . ASN A 1 123 ? 6.953 -14.184 6.047 1.00 93.19 123 ASN A C 1
ATOM 1030 O O . ASN A 1 123 ? 6.458 -15.250 6.407 1.00 93.19 123 ASN A O 1
ATOM 1034 N N . LYS A 1 124 ? 8.150 -13.771 6.485 1.00 95.62 124 LYS A N 1
ATOM 1035 C CA . LYS A 1 124 ? 8.988 -14.548 7.403 1.00 95.62 124 LYS A CA 1
ATOM 1036 C C . LYS A 1 124 ? 8.438 -14.568 8.829 1.00 95.62 124 LYS A C 1
ATOM 1038 O O . LYS A 1 124 ? 8.482 -15.618 9.462 1.00 95.62 124 LYS A O 1
ATOM 1043 N N . ASN A 1 125 ? 8.014 -13.422 9.360 1.00 92.50 125 ASN A N 1
ATOM 1044 C CA . ASN A 1 125 ? 7.608 -13.311 10.766 1.00 92.50 125 ASN A CA 1
ATOM 1045 C C . ASN A 1 125 ? 6.090 -13.413 10.981 1.00 92.50 125 ASN A C 1
ATOM 1047 O O . ASN A 1 125 ? 5.677 -13.663 12.109 1.00 92.50 125 ASN A O 1
ATOM 1051 N N . GLN A 1 126 ? 5.287 -13.226 9.927 1.00 83.62 126 GLN A N 1
ATOM 1052 C CA . GLN A 1 126 ? 3.822 -13.208 9.961 1.00 83.62 126 GLN A CA 1
ATOM 1053 C C . GLN A 1 126 ? 3.242 -12.256 11.026 1.00 83.62 126 GLN A C 1
ATOM 1055 O O . GLN A 1 126 ? 2.239 -12.557 11.668 1.00 83.62 126 GLN A O 1
ATOM 1060 N N . GLN A 1 127 ? 3.889 -11.104 11.234 1.00 86.06 127 GLN A N 1
ATOM 1061 C CA . GLN A 1 127 ? 3.457 -10.069 12.185 1.00 86.06 127 GLN A CA 1
ATOM 1062 C C . GLN A 1 127 ? 2.674 -8.942 11.494 1.00 86.06 127 GLN A C 1
ATOM 1064 O O . GLN A 1 127 ? 2.541 -8.901 10.273 1.00 86.06 127 GLN A O 1
ATOM 1069 N N . SER A 1 128 ? 2.148 -7.984 12.251 1.00 88.44 128 SER A N 1
ATOM 1070 C CA . SER A 1 128 ? 1.462 -6.813 11.695 1.00 88.44 128 SER A CA 1
ATOM 1071 C C . SER A 1 128 ? 2.441 -5.904 10.937 1.00 88.44 128 SER A C 1
ATOM 1073 O O . SER A 1 128 ? 3.307 -5.257 11.526 1.00 88.44 128 SER A O 1
ATOM 1075 N N . HIS A 1 129 ? 2.303 -5.843 9.612 1.00 93.44 129 HIS A N 1
ATOM 1076 C CA . HIS A 1 129 ? 3.134 -5.029 8.720 1.00 93.44 129 HIS A CA 1
ATOM 1077 C C . HIS A 1 129 ? 2.269 -4.072 7.899 1.00 93.44 129 HIS A C 1
ATOM 1079 O O . HIS A 1 129 ? 1.170 -4.442 7.489 1.00 93.44 129 HIS A O 1
ATOM 1085 N N . ILE A 1 130 ? 2.788 -2.876 7.609 1.00 97.19 130 ILE A N 1
ATOM 1086 C CA . ILE A 1 130 ? 2.242 -1.965 6.593 1.00 97.19 130 ILE A CA 1
ATOM 1087 C C . ILE A 1 130 ? 3.351 -1.617 5.599 1.00 97.19 130 ILE A C 1
ATOM 1089 O O . ILE A 1 130 ? 4.424 -1.151 5.990 1.00 97.19 130 ILE A O 1
ATOM 1093 N N . ASN A 1 131 ? 3.100 -1.848 4.313 1.00 98.06 131 ASN A N 1
ATOM 1094 C CA . ASN A 1 131 ? 4.054 -1.608 3.235 1.00 98.06 131 ASN A CA 1
ATOM 1095 C C . ASN A 1 131 ? 3.487 -0.592 2.238 1.00 98.06 131 ASN A C 1
ATOM 1097 O O . ASN A 1 131 ? 2.529 -0.895 1.523 1.00 98.06 131 ASN A O 1
ATOM 1101 N N . PHE A 1 132 ? 4.081 0.600 2.168 1.00 98.38 132 PHE A N 1
ATOM 1102 C CA . PHE A 1 132 ? 3.672 1.621 1.206 1.00 98.38 132 PHE A CA 1
ATOM 1103 C C . PHE A 1 132 ? 4.412 1.437 -0.120 1.00 98.38 132 PHE A C 1
ATOM 1105 O O . PHE A 1 132 ? 5.641 1.579 -0.193 1.00 98.38 132 PHE A O 1
ATOM 1112 N N . LEU A 1 133 ? 3.652 1.156 -1.179 1.00 98.50 133 LEU A N 1
ATOM 1113 C CA . LEU A 1 133 ? 4.137 1.087 -2.561 1.00 98.50 133 LEU A CA 1
ATOM 1114 C C . LEU A 1 133 ? 4.287 2.477 -3.190 1.00 98.50 133 LEU A C 1
ATOM 1116 O O . LEU A 1 133 ? 5.088 2.643 -4.111 1.00 98.50 133 LEU A O 1
ATOM 1120 N N . SER A 1 134 ? 3.531 3.449 -2.674 1.00 96.56 134 SER A N 1
ATOM 1121 C CA . SER A 1 134 ? 3.467 4.841 -3.124 1.00 96.56 134 SER A CA 1
ATOM 1122 C C . SER A 1 134 ? 4.807 5.574 -3.018 1.00 96.56 134 SER A C 1
ATOM 1124 O O . SER A 1 134 ? 5.644 5.263 -2.158 1.00 96.56 134 SER A O 1
ATOM 1126 N N . GLY A 1 135 ? 4.980 6.601 -3.849 1.00 97.19 135 GLY A N 1
ATOM 1127 C CA . GLY A 1 135 ? 6.136 7.495 -3.822 1.00 97.19 135 GLY A CA 1
ATOM 1128 C C . GLY A 1 135 ? 5.887 8.800 -4.579 1.00 97.19 135 GLY A C 1
ATOM 1129 O O . GLY A 1 135 ? 5.003 8.866 -5.429 1.00 97.19 135 GLY A O 1
ATOM 1130 N N . SER A 1 136 ? 6.638 9.849 -4.242 1.00 96.56 136 SER A N 1
ATOM 1131 C CA . SER A 1 136 ? 6.463 11.206 -4.775 1.00 96.56 136 SER A CA 1
ATOM 1132 C C . SER A 1 136 ? 7.737 12.069 -4.633 1.00 96.56 136 SER A C 1
ATOM 1134 O O . SER A 1 136 ? 8.841 11.544 -4.459 1.00 96.56 136 SER A O 1
ATOM 1136 N N . ILE A 1 137 ? 7.579 13.401 -4.687 1.00 96.44 137 ILE A N 1
ATOM 1137 C CA . ILE A 1 137 ? 8.610 14.458 -4.652 1.00 96.44 137 ILE A CA 1
ATOM 1138 C C . ILE A 1 137 ? 9.359 14.609 -5.979 1.00 96.44 137 ILE A C 1
ATOM 1140 O O . ILE A 1 137 ? 9.054 15.522 -6.738 1.00 96.44 137 ILE A O 1
ATOM 1144 N N . GLY A 1 138 ? 10.313 13.732 -6.276 1.00 96.38 138 GLY A N 1
ATOM 1145 C CA . GLY A 1 138 ? 11.111 13.759 -7.508 1.00 96.38 138 GLY A CA 1
ATOM 1146 C C . GLY A 1 138 ? 10.586 12.840 -8.612 1.00 96.38 138 GLY A C 1
ATOM 1147 O O . GLY A 1 138 ? 11.190 12.726 -9.675 1.00 96.38 138 GLY A O 1
ATOM 1148 N N . SER A 1 139 ? 9.473 12.156 -8.364 1.00 97.31 139 SER A N 1
ATOM 1149 C CA . SER A 1 139 ? 8.797 11.299 -9.334 1.00 97.31 139 SER A CA 1
ATOM 1150 C C . SER A 1 139 ? 7.287 11.427 -9.166 1.00 97.31 139 SER A C 1
ATOM 1152 O O . SER A 1 139 ? 6.800 11.737 -8.076 1.00 97.31 139 SER A O 1
ATOM 1154 N N . PHE A 1 140 ? 6.537 11.206 -10.243 1.00 97.94 140 PHE A N 1
ATOM 1155 C CA . PHE A 1 140 ? 5.080 11.256 -10.190 1.00 97.94 140 PHE A CA 1
ATOM 1156 C C . PHE A 1 140 ? 4.509 9.968 -9.577 1.00 97.94 140 PHE A C 1
ATOM 1158 O O . PHE A 1 140 ? 4.978 8.882 -9.922 1.00 97.94 140 PHE A O 1
ATOM 1165 N N . PRO A 1 141 ? 3.446 10.039 -8.753 1.00 97.88 141 PRO A N 1
ATOM 1166 C CA . PRO A 1 141 ? 2.821 8.849 -8.169 1.00 97.88 141 PRO A CA 1
ATOM 1167 C C . PRO A 1 141 ? 2.406 7.794 -9.202 1.00 97.88 141 PRO A C 1
ATOM 1169 O O . PRO A 1 141 ? 2.666 6.606 -9.013 1.00 97.88 141 PRO A O 1
ATOM 1172 N N . TYR A 1 142 ? 1.854 8.216 -10.350 1.00 97.31 142 TYR A N 1
ATOM 1173 C CA . TYR A 1 142 ? 1.511 7.283 -11.429 1.00 97.31 142 TYR A CA 1
ATOM 1174 C C . TYR A 1 142 ? 2.750 6.554 -11.969 1.00 97.31 142 TYR A C 1
ATOM 1176 O O . TYR A 1 142 ? 2.667 5.367 -12.278 1.00 97.31 142 TYR A O 1
ATOM 1184 N N . PHE A 1 143 ? 3.905 7.228 -12.051 1.00 98.62 143 PHE A N 1
ATOM 1185 C CA . PHE A 1 143 ? 5.160 6.629 -12.503 1.00 98.62 143 PHE A CA 1
ATOM 1186 C C . PHE A 1 143 ? 5.666 5.613 -11.482 1.00 98.62 143 PHE A C 1
ATOM 1188 O O . PHE A 1 143 ? 6.049 4.512 -11.860 1.00 98.62 143 PHE A O 1
ATOM 1195 N N . VAL A 1 144 ? 5.613 5.927 -10.185 1.00 98.69 144 VAL A N 1
ATOM 1196 C CA . VAL A 1 144 ? 6.015 4.976 -9.138 1.00 98.69 144 VAL A CA 1
ATOM 1197 C C . VAL A 1 144 ? 5.126 3.731 -9.159 1.00 98.69 144 VAL A C 1
ATOM 1199 O O . VAL A 1 144 ? 5.635 2.613 -9.085 1.00 98.69 144 VAL A O 1
ATOM 1202 N N . ALA A 1 145 ? 3.814 3.910 -9.323 1.00 98.12 145 ALA A N 1
ATOM 1203 C CA . ALA A 1 145 ? 2.850 2.816 -9.361 1.00 98.12 145 ALA A CA 1
ATOM 1204 C C . ALA A 1 145 ? 2.977 1.935 -10.619 1.00 98.12 145 ALA A C 1
ATOM 1206 O O . ALA A 1 145 ? 2.811 0.716 -10.520 1.00 98.12 145 ALA A O 1
ATOM 1207 N N . SER A 1 146 ? 3.285 2.520 -11.787 1.00 98.06 146 SER A N 1
ATOM 1208 C CA . SER A 1 146 ? 3.195 1.834 -13.094 1.00 98.06 146 SER A CA 1
ATOM 1209 C C . SER A 1 146 ? 4.504 1.700 -13.889 1.00 98.06 146 SER A C 1
ATOM 1211 O O . SER A 1 146 ? 4.645 0.767 -14.671 1.00 98.06 146 SER A O 1
ATOM 1213 N N . GLY A 1 147 ? 5.473 2.598 -13.712 1.00 97.88 147 GLY A N 1
ATOM 1214 C CA . GLY A 1 147 ? 6.651 2.738 -14.581 1.00 97.88 147 GLY A CA 1
ATOM 1215 C C . GLY A 1 147 ? 6.342 3.349 -15.958 1.00 97.88 147 GLY A C 1
ATOM 1216 O O . GLY A 1 147 ? 7.205 3.352 -16.839 1.00 97.88 147 GLY A O 1
ATOM 1217 N N . HIS A 1 148 ? 5.116 3.837 -16.177 1.00 97.94 148 HIS A N 1
ATOM 1218 C CA . HIS A 1 148 ? 4.664 4.374 -17.460 1.00 97.94 148 HIS A CA 1
ATOM 1219 C C . HIS A 1 148 ? 5.205 5.777 -17.745 1.00 97.94 148 HIS A C 1
ATOM 1221 O O . HIS A 1 148 ? 5.395 6.581 -16.836 1.00 97.94 148 HIS A O 1
ATOM 1227 N N . SER A 1 149 ? 5.391 6.106 -19.024 1.00 96.69 149 SER A N 1
ATOM 1228 C CA . SER A 1 149 ? 5.839 7.435 -19.463 1.00 96.69 149 SER A CA 1
ATOM 1229 C C . SER A 1 149 ? 4.784 8.540 -19.309 1.00 96.69 149 SER A C 1
ATOM 1231 O O . SER A 1 149 ? 5.117 9.715 -19.431 1.00 96.69 149 SER A O 1
ATOM 1233 N N . SER A 1 150 ? 3.517 8.181 -19.087 1.00 96.50 150 SER A N 1
ATOM 1234 C CA . SER A 1 150 ? 2.393 9.099 -18.871 1.00 96.50 150 SER A CA 1
ATOM 1235 C C . SER A 1 150 ? 1.335 8.431 -17.966 1.00 96.50 150 SER A C 1
ATOM 1237 O O . SER A 1 150 ? 1.402 7.216 -17.755 1.00 96.50 150 SER A O 1
ATOM 1239 N N . PRO A 1 151 ? 0.369 9.180 -17.396 1.00 95.31 151 PRO A N 1
ATOM 1240 C CA . PRO A 1 151 ? -0.608 8.634 -16.444 1.00 95.31 151 PRO A CA 1
ATOM 1241 C C . PRO A 1 151 ? -1.704 7.764 -17.081 1.00 95.31 151 PRO A C 1
ATOM 1243 O O . PRO A 1 151 ? -2.579 7.265 -16.375 1.00 95.31 151 PRO A O 1
ATOM 1246 N N . GLU A 1 152 ? -1.701 7.582 -18.401 1.00 94.88 152 GLU A N 1
ATOM 1247 C CA . GLU A 1 152 ? -2.729 6.801 -19.084 1.00 94.88 152 GLU A CA 1
ATOM 1248 C C . GLU A 1 152 ? -2.606 5.306 -18.759 1.00 94.88 152 GLU A C 1
ATOM 1250 O O . GLU A 1 152 ? -1.515 4.732 -18.703 1.00 94.88 152 GLU A O 1
ATOM 1255 N N . THR A 1 153 ? -3.748 4.627 -18.621 1.00 87.25 153 THR A N 1
ATOM 1256 C CA . THR A 1 153 ? -3.812 3.200 -18.260 1.00 87.25 153 THR A CA 1
ATOM 1257 C C . THR A 1 153 ? -3.017 2.292 -19.205 1.00 87.25 153 THR A C 1
ATOM 1259 O O . THR A 1 153 ? -2.532 1.245 -18.784 1.00 87.25 153 THR A O 1
ATOM 1262 N N . LYS A 1 154 ? -2.892 2.672 -20.482 1.00 91.25 154 LYS A N 1
ATOM 1263 C CA . LYS A 1 154 ? -2.197 1.900 -21.526 1.00 91.25 154 LYS A CA 1
ATOM 1264 C C . LYS A 1 154 ? -0.891 2.549 -21.992 1.00 91.25 154 LYS A C 1
ATOM 1266 O O . LYS A 1 154 ? -0.354 2.136 -23.018 1.00 91.25 154 LYS A O 1
ATOM 1271 N N . ALA A 1 155 ? -0.404 3.564 -21.280 1.00 95.75 155 ALA A N 1
ATOM 1272 C CA . ALA A 1 155 ? 0.853 4.208 -21.621 1.00 95.75 155 ALA A CA 1
ATOM 1273 C C . ALA A 1 155 ? 2.003 3.186 -21.641 1.00 95.75 155 ALA A C 1
ATOM 1275 O O . ALA A 1 155 ? 2.027 2.263 -20.821 1.00 95.75 155 ALA A O 1
ATOM 1276 N N . PRO A 1 156 ? 2.963 3.318 -22.569 1.00 96.56 156 PRO A N 1
ATOM 1277 C CA . PRO A 1 156 ? 4.132 2.457 -22.572 1.00 96.56 156 PRO A CA 1
ATOM 1278 C C . PRO A 1 156 ? 4.988 2.715 -21.326 1.00 96.56 156 PRO A C 1
ATOM 1280 O O . PRO A 1 156 ? 5.002 3.809 -20.756 1.00 96.56 156 PRO A O 1
ATOM 1283 N N . ARG A 1 157 ? 5.754 1.700 -20.920 1.00 97.50 157 ARG A N 1
ATOM 1284 C CA . ARG A 1 157 ? 6.793 1.864 -19.898 1.00 97.50 157 ARG A CA 1
ATOM 1285 C C . ARG A 1 157 ? 7.876 2.812 -20.401 1.00 97.50 157 ARG A C 1
ATOM 1287 O O . ARG A 1 157 ? 8.270 2.742 -21.566 1.00 97.50 157 ARG A O 1
ATOM 1294 N N . LEU A 1 158 ? 8.391 3.658 -19.515 1.00 97.75 158 LEU A N 1
ATOM 1295 C CA . LEU A 1 158 ? 9.545 4.496 -19.825 1.00 97.75 158 LEU A CA 1
ATOM 1296 C C . LEU A 1 158 ? 10.803 3.622 -19.935 1.00 97.75 158 LEU A C 1
ATOM 1298 O O . LEU A 1 158 ? 11.049 2.762 -19.086 1.00 97.75 158 LEU A O 1
ATOM 1302 N N . LEU A 1 159 ? 11.628 3.852 -20.956 1.00 97.56 159 LEU A N 1
ATOM 1303 C CA . LEU A 1 159 ? 12.932 3.198 -21.061 1.00 97.56 159 LEU A CA 1
ATOM 1304 C C . LEU A 1 159 ? 13.941 3.858 -20.118 1.00 97.56 159 LEU A C 1
ATOM 1306 O O . LEU A 1 159 ? 13.982 5.078 -19.987 1.00 97.56 159 LEU A O 1
ATOM 1310 N N . THR A 1 160 ? 14.794 3.048 -19.495 1.00 97.44 160 THR A N 1
ATOM 1311 C CA . THR A 1 160 ? 15.873 3.540 -18.616 1.00 97.44 160 THR A CA 1
ATOM 1312 C C . THR A 1 160 ? 17.054 4.136 -19.388 1.00 97.44 160 THR A C 1
ATOM 1314 O O . THR A 1 160 ? 17.900 4.799 -18.795 1.00 97.44 160 THR A O 1
ATOM 1317 N N . GLY A 1 161 ? 17.136 3.860 -20.696 1.00 95.94 161 GLY A N 1
ATOM 1318 C CA . GLY A 1 161 ? 18.305 4.130 -21.537 1.00 95.94 161 GLY A CA 1
ATOM 1319 C C . GLY A 1 161 ? 19.387 3.042 -21.480 1.00 95.94 161 GLY A C 1
ATOM 1320 O O . GLY A 1 161 ? 20.321 3.086 -22.272 1.00 95.94 161 GLY A O 1
ATOM 1321 N N . LEU A 1 162 ? 19.257 2.050 -20.592 1.00 96.88 162 LEU A N 1
ATOM 1322 C CA . LEU A 1 162 ? 20.194 0.931 -20.463 1.00 96.88 162 LEU A CA 1
ATOM 1323 C C . LEU A 1 162 ? 19.767 -0.259 -21.332 1.00 96.88 162 LEU A C 1
ATOM 1325 O O . LEU A 1 162 ? 18.572 -0.512 -21.516 1.00 96.88 162 LEU A O 1
ATOM 1329 N N . THR A 1 163 ? 20.742 -1.027 -21.817 1.00 96.75 163 THR A N 1
ATOM 1330 C CA . THR A 1 163 ? 20.524 -2.230 -22.634 1.00 96.75 163 THR A CA 1
ATOM 1331 C C . THR A 1 163 ? 21.269 -3.473 -22.126 1.00 96.75 163 THR A C 1
ATOM 1333 O O . THR A 1 163 ? 22.260 -3.409 -21.402 1.00 96.75 163 THR A O 1
ATOM 1336 N N . THR A 1 164 ? 20.799 -4.657 -22.498 1.00 94.81 164 THR A N 1
ATOM 1337 C CA . THR A 1 164 ? 21.595 -5.890 -22.403 1.00 94.81 164 THR A CA 1
ATOM 1338 C C . THR A 1 164 ? 22.467 -6.042 -23.656 1.00 94.81 164 THR A C 1
ATOM 1340 O O . THR A 1 164 ? 22.095 -5.507 -24.698 1.00 94.81 164 THR A O 1
ATOM 1343 N N . PRO A 1 165 ? 23.613 -6.750 -23.596 1.00 93.56 165 PRO A N 1
ATOM 1344 C CA . PRO A 1 165 ? 24.179 -7.441 -22.431 1.00 93.56 165 PRO A CA 1
ATOM 1345 C C . PRO A 1 165 ? 24.960 -6.543 -21.453 1.00 93.56 165 PRO A C 1
ATOM 1347 O O . PRO A 1 165 ? 25.194 -6.982 -20.328 1.00 93.56 165 PRO A O 1
ATOM 1350 N N . GLU A 1 166 ? 25.317 -5.314 -21.839 1.00 94.81 166 GLU A N 1
ATOM 1351 C CA . GLU A 1 166 ? 26.194 -4.408 -21.070 1.00 94.81 166 GLU A CA 1
ATOM 1352 C C . GLU A 1 166 ? 25.711 -4.186 -19.625 1.00 94.81 166 GLU A C 1
ATOM 1354 O O . GLU A 1 166 ? 26.459 -4.379 -18.668 1.00 94.81 166 GLU A O 1
ATOM 1359 N N . TRP A 1 167 ? 24.418 -3.901 -19.438 1.00 95.12 167 TRP A N 1
ATOM 1360 C CA . TRP A 1 167 ? 23.818 -3.647 -18.122 1.00 95.12 167 TRP A CA 1
ATOM 1361 C C . TRP A 1 167 ? 22.943 -4.800 -17.618 1.00 95.12 167 TRP A C 1
ATOM 1363 O O . TRP A 1 167 ? 21.985 -4.584 -16.877 1.00 95.12 167 TRP A O 1
ATOM 1373 N N . LYS A 1 168 ? 23.261 -6.052 -17.979 1.00 93.75 168 LYS A N 1
ATOM 1374 C CA . LYS A 1 168 ? 22.428 -7.232 -17.650 1.00 93.75 168 LYS A CA 1
ATOM 1375 C C . LYS A 1 168 ? 22.087 -7.403 -16.161 1.00 93.75 168 LYS A C 1
ATOM 1377 O O . LYS A 1 168 ? 21.023 -7.926 -15.835 1.00 93.75 168 LYS A O 1
ATOM 1382 N N . ASN A 1 169 ? 22.986 -6.971 -15.275 1.00 95.44 169 ASN A N 1
ATOM 1383 C CA . ASN A 1 169 ? 22.842 -7.099 -13.823 1.00 95.44 169 ASN A CA 1
ATOM 1384 C C . ASN A 1 169 ? 22.196 -5.865 -13.173 1.00 95.44 169 ASN A C 1
ATOM 1386 O O . ASN A 1 169 ? 21.931 -5.877 -11.971 1.00 95.44 169 ASN A O 1
ATOM 1390 N N . THR A 1 170 ? 21.954 -4.803 -13.941 1.00 96.00 170 THR A N 1
ATOM 1391 C CA . THR A 1 170 ? 21.314 -3.586 -13.448 1.00 96.00 170 THR A CA 1
ATOM 1392 C C . THR A 1 170 ? 19.802 -3.764 -13.472 1.00 96.00 170 THR A C 1
ATOM 1394 O O . THR A 1 170 ? 19.236 -4.229 -14.458 1.00 96.00 170 THR A O 1
ATOM 1397 N N . TYR A 1 171 ? 19.151 -3.402 -12.365 1.00 97.69 171 TYR A N 1
ATOM 1398 C CA . TYR A 1 171 ? 17.701 -3.515 -12.169 1.00 97.69 171 TYR A CA 1
ATOM 1399 C C . TYR A 1 171 ? 17.134 -4.893 -12.555 1.00 97.69 171 TYR A C 1
ATOM 1401 O O . TYR A 1 171 ? 16.269 -4.990 -13.425 1.00 97.69 171 TYR A O 1
ATOM 1409 N N . PRO A 1 172 ? 17.601 -5.990 -11.927 1.00 97.31 172 PRO A N 1
ATOM 1410 C CA . PRO A 1 172 ? 17.276 -7.337 -12.371 1.00 97.31 172 PRO A CA 1
ATOM 1411 C C . PRO A 1 172 ? 15.781 -7.683 -12.356 1.00 97.31 172 PRO A C 1
ATOM 1413 O O . PRO A 1 172 ? 15.385 -8.593 -13.081 1.00 97.31 172 PRO A O 1
ATOM 1416 N N . ASP A 1 173 ? 14.963 -6.969 -11.577 1.00 97.94 173 ASP A N 1
ATOM 1417 C CA . ASP A 1 173 ? 13.507 -7.159 -11.526 1.00 97.94 173 ASP A CA 1
ATOM 1418 C C . ASP A 1 173 ? 12.740 -6.358 -12.613 1.00 97.94 173 ASP A C 1
ATOM 1420 O O . ASP A 1 173 ? 11.552 -6.590 -12.819 1.00 97.94 173 ASP A O 1
ATOM 1424 N N . PHE A 1 174 ? 13.386 -5.427 -13.327 1.00 98.31 174 PHE A N 1
ATOM 1425 C CA . PHE A 1 174 ? 12.752 -4.624 -14.382 1.00 98.31 174 PHE A CA 1
ATOM 1426 C C . PHE A 1 174 ? 12.660 -5.378 -15.724 1.00 98.31 174 PHE A C 1
ATOM 1428 O O . PHE A 1 174 ? 13.543 -6.169 -16.054 1.00 98.31 174 PHE A O 1
ATOM 1435 N N . PRO A 1 175 ? 11.613 -5.167 -16.537 1.00 97.56 175 PRO A N 1
ATOM 1436 C CA . PRO A 1 175 ? 11.408 -5.881 -17.789 1.00 97.56 175 PRO A CA 1
ATOM 1437 C C . PRO A 1 175 ? 12.455 -5.525 -18.846 1.00 97.56 175 PRO A C 1
ATOM 1439 O O . PRO A 1 175 ? 12.918 -4.388 -18.963 1.00 97.56 175 PRO A O 1
ATOM 1442 N N . ARG A 1 176 ? 12.791 -6.530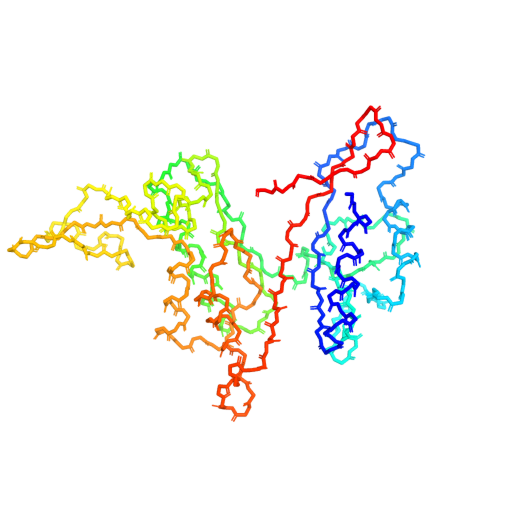 -19.657 1.00 96.75 176 ARG A N 1
ATOM 1443 C CA . ARG A 1 176 ? 13.646 -6.407 -20.841 1.00 96.75 176 ARG A CA 1
ATOM 1444 C C . ARG A 1 176 ? 12.710 -6.422 -22.041 1.00 96.75 176 ARG A C 1
ATOM 1446 O O . ARG A 1 176 ? 11.859 -7.302 -22.140 1.00 96.75 176 ARG A O 1
ATOM 1453 N N . SER A 1 177 ? 12.805 -5.415 -22.897 1.00 93.88 177 SER A N 1
ATOM 1454 C CA . SER A 1 177 ? 11.837 -5.166 -23.969 1.00 93.88 177 SER A CA 1
ATOM 1455 C C . SER A 1 177 ? 12.525 -4.666 -25.235 1.00 93.88 177 SER A C 1
ATOM 1457 O O . SER A 1 177 ? 13.671 -4.226 -25.180 1.00 93.88 177 SER A O 1
ATOM 1459 N N . GLY A 1 178 ? 11.834 -4.757 -26.377 1.00 92.06 178 GLY A N 1
ATOM 1460 C CA . GLY A 1 178 ? 12.360 -4.267 -27.656 1.00 92.06 178 GLY A CA 1
ATOM 1461 C C . GLY A 1 178 ? 13.657 -4.959 -28.085 1.00 92.06 178 GLY A C 1
ATOM 1462 O O . GLY A 1 178 ? 14.588 -4.292 -28.515 1.00 92.06 178 GLY A O 1
ATOM 1463 N N . CYS A 1 179 ? 13.743 -6.278 -27.902 1.00 95.06 179 CYS A N 1
ATOM 1464 C CA . CYS A 1 179 ? 14.962 -7.037 -28.162 1.00 95.06 179 CYS A CA 1
ATOM 1465 C C . CYS A 1 179 ? 15.255 -7.189 -29.662 1.00 95.06 179 CYS A C 1
ATOM 1467 O O . CYS A 1 179 ? 14.384 -7.626 -30.417 1.00 95.06 179 CYS A O 1
ATOM 1469 N N . PHE A 1 180 ? 16.494 -6.919 -30.074 1.00 93.25 180 PHE A N 1
ATOM 1470 C CA . PHE A 1 180 ? 16.999 -7.188 -31.421 1.00 93.25 180 PHE A CA 1
ATOM 1471 C C . PHE A 1 180 ? 18.446 -7.689 -31.351 1.00 93.25 180 PHE A C 1
ATOM 1473 O O . PHE A 1 180 ? 19.297 -7.013 -30.781 1.00 93.25 180 PHE A O 1
ATOM 1480 N N . ILE A 1 181 ? 18.716 -8.875 -31.914 1.00 89.56 181 ILE A N 1
ATOM 1481 C CA . ILE A 1 181 ? 20.042 -9.532 -31.915 1.00 89.56 181 ILE A CA 1
ATOM 1482 C C . ILE A 1 181 ? 20.679 -9.510 -30.504 1.00 89.56 181 ILE A C 1
ATOM 1484 O O . ILE A 1 181 ? 21.730 -8.918 -30.286 1.00 89.56 181 ILE A O 1
ATOM 1488 N N . ASP A 1 182 ? 19.981 -10.090 -29.518 1.00 87.81 182 ASP A N 1
ATOM 1489 C CA . ASP A 1 182 ? 20.375 -10.179 -28.094 1.00 87.81 182 ASP A CA 1
ATOM 1490 C C . ASP A 1 182 ? 20.554 -8.849 -27.328 1.00 87.81 182 ASP A C 1
ATOM 1492 O O . ASP A 1 182 ? 20.852 -8.841 -26.126 1.00 87.81 182 ASP A O 1
ATOM 1496 N N . ILE A 1 183 ? 20.289 -7.714 -27.978 1.00 93.12 183 ILE A N 1
ATOM 1497 C CA . ILE A 1 183 ? 20.263 -6.393 -27.350 1.00 93.12 183 ILE A CA 1
ATOM 1498 C C . ILE A 1 183 ? 18.821 -6.054 -26.982 1.00 93.12 183 ILE A C 1
ATOM 1500 O O . ILE A 1 183 ? 17.990 -5.838 -27.858 1.00 93.12 183 ILE A O 1
ATOM 1504 N N . CYS A 1 184 ? 18.517 -5.987 -25.687 1.00 97.25 184 CYS A N 1
ATOM 1505 C CA . CYS A 1 184 ? 17.205 -5.595 -25.170 1.00 97.25 184 CYS A CA 1
ATOM 1506 C C . CYS A 1 184 ? 17.312 -4.297 -24.376 1.00 97.25 184 CYS A C 1
ATOM 1508 O O . CYS A 1 184 ? 18.243 -4.136 -23.590 1.00 97.25 184 CYS A O 1
ATOM 1510 N N . SER A 1 185 ? 16.330 -3.405 -24.488 1.00 97.19 185 SER A N 1
ATOM 1511 C CA . SER A 1 185 ? 16.215 -2.242 -23.604 1.00 97.19 185 SER A CA 1
ATOM 1512 C C . SER A 1 185 ? 15.644 -2.637 -22.243 1.00 97.19 185 SER A C 1
ATOM 1514 O O . SER A 1 185 ? 14.697 -3.423 -22.153 1.00 97.19 185 SER A O 1
ATOM 1516 N N . ILE A 1 186 ? 16.181 -2.050 -21.176 1.00 98.25 186 ILE A N 1
ATOM 1517 C CA . ILE A 1 186 ? 15.637 -2.170 -19.821 1.00 98.25 186 ILE A CA 1
ATOM 1518 C C . ILE A 1 186 ? 14.609 -1.050 -19.632 1.00 98.25 186 ILE A C 1
ATOM 1520 O O . ILE A 1 186 ? 14.937 0.133 -19.775 1.00 98.25 186 ILE A O 1
ATOM 1524 N N . ALA A 1 187 ? 13.366 -1.411 -19.321 1.00 98.44 187 ALA A N 1
ATOM 1525 C CA . ALA A 1 187 ? 12.287 -0.457 -19.068 1.00 98.44 187 ALA A CA 1
ATOM 1526 C C . ALA A 1 187 ? 11.955 -0.387 -17.574 1.00 98.44 187 ALA A C 1
ATOM 1528 O O . ALA A 1 187 ? 12.064 -1.387 -16.871 1.00 98.44 187 ALA A O 1
ATOM 1529 N N . PHE A 1 188 ? 11.538 0.778 -17.083 1.00 98.56 188 PHE A N 1
ATOM 1530 C CA . PHE A 1 188 ? 11.039 0.915 -15.715 1.00 98.56 188 PHE A CA 1
ATOM 1531 C C . PHE A 1 188 ? 9.778 0.069 -15.506 1.00 98.56 188 PHE A C 1
ATOM 1533 O O . PHE A 1 188 ? 8.937 -0.023 -16.396 1.00 98.56 188 PHE A O 1
ATOM 1540 N N . GLU A 1 189 ? 9.616 -0.510 -14.317 1.00 98.44 189 GLU A N 1
ATOM 1541 C CA . GLU A 1 189 ? 8.379 -1.175 -13.899 1.00 98.44 189 GLU A CA 1
ATOM 1542 C C . GLU A 1 189 ? 7.935 -0.633 -12.548 1.00 98.44 189 GLU A C 1
ATOM 1544 O O . GLU A 1 189 ? 8.745 -0.459 -11.636 1.00 98.44 189 GLU A O 1
ATOM 1549 N N . GLY A 1 190 ? 6.641 -0.357 -12.436 1.00 98.31 190 GLY A N 1
ATOM 1550 C CA . GLY A 1 190 ? 6.067 0.215 -11.231 1.00 98.31 190 GLY A CA 1
ATOM 1551 C C . GLY A 1 190 ? 5.973 -0.763 -10.064 1.00 98.31 190 GLY A C 1
ATOM 1552 O O . GLY A 1 190 ? 5.896 -1.987 -10.231 1.00 98.31 190 GLY A O 1
ATOM 1553 N N . THR A 1 191 ? 5.913 -0.210 -8.855 1.00 98.75 191 THR A N 1
ATOM 1554 C CA . THR A 1 191 ? 5.840 -0.973 -7.604 1.00 98.75 191 THR A CA 1
ATOM 1555 C C . THR A 1 191 ? 4.602 -1.866 -7.530 1.00 98.75 191 THR A C 1
ATOM 1557 O O . THR A 1 191 ? 4.688 -2.937 -6.925 1.00 98.75 191 THR A O 1
ATOM 1560 N N . ASN A 1 192 ? 3.490 -1.515 -8.193 1.00 98.38 192 ASN A N 1
ATOM 1561 C CA . ASN A 1 192 ? 2.283 -2.349 -8.213 1.00 98.38 192 ASN A CA 1
ATOM 1562 C C . ASN A 1 192 ? 2.524 -3.669 -8.959 1.00 98.38 192 ASN A C 1
ATOM 1564 O O . ASN A 1 192 ? 2.254 -4.747 -8.424 1.00 98.38 192 ASN A O 1
ATOM 1568 N N . THR A 1 193 ? 3.066 -3.602 -10.180 1.00 98.25 193 THR A N 1
ATOM 1569 C CA . THR A 1 193 ? 3.353 -4.799 -10.987 1.00 98.25 193 THR A CA 1
ATOM 1570 C C . THR A 1 193 ? 4.456 -5.640 -10.357 1.00 98.25 193 THR A C 1
ATOM 1572 O O . THR A 1 193 ? 4.305 -6.859 -10.267 1.00 98.25 193 THR A O 1
ATOM 1575 N N . LEU A 1 194 ? 5.522 -5.001 -9.868 1.00 98.81 194 LEU A N 1
ATOM 1576 C CA . LEU A 1 194 ? 6.627 -5.695 -9.206 1.00 98.81 194 LEU A CA 1
ATOM 1577 C C . LEU A 1 194 ? 6.164 -6.433 -7.948 1.00 98.81 194 LEU A C 1
ATOM 1579 O O . LEU A 1 194 ? 6.485 -7.607 -7.777 1.00 98.81 194 LEU A O 1
ATOM 1583 N N . THR A 1 195 ? 5.349 -5.787 -7.108 1.00 98.75 195 THR A N 1
ATOM 1584 C CA . THR A 1 195 ? 4.786 -6.409 -5.899 1.00 98.75 195 THR A CA 1
ATOM 1585 C C . THR A 1 195 ? 3.910 -7.602 -6.254 1.00 98.75 195 THR A C 1
ATOM 1587 O O . THR A 1 195 ? 4.112 -8.687 -5.714 1.00 98.75 195 THR A O 1
ATOM 1590 N N . LYS A 1 196 ? 2.979 -7.427 -7.200 1.00 97.69 196 LYS A N 1
ATOM 1591 C CA . LYS A 1 196 ? 2.094 -8.497 -7.677 1.00 97.69 196 LYS A CA 1
ATOM 1592 C C . LYS A 1 196 ? 2.893 -9.713 -8.160 1.00 97.69 196 LYS A C 1
ATOM 1594 O O . LYS A 1 196 ? 2.629 -10.826 -7.714 1.00 97.69 196 LYS A O 1
ATOM 1599 N N . ASN A 1 197 ? 3.861 -9.501 -9.054 1.00 98.19 197 ASN A N 1
ATOM 1600 C CA . ASN A 1 197 ? 4.677 -10.587 -9.600 1.00 98.19 197 ASN A CA 1
ATOM 1601 C C . ASN A 1 197 ? 5.486 -11.260 -8.488 1.00 98.19 197 ASN A C 1
ATOM 1603 O O . ASN A 1 197 ? 5.465 -12.478 -8.371 1.00 98.19 197 ASN A O 1
ATOM 1607 N N . TYR A 1 198 ? 6.104 -10.482 -7.595 1.00 98.50 198 TYR A N 1
ATOM 1608 C CA . TYR A 1 198 ? 6.896 -11.039 -6.503 1.00 98.50 198 TYR A CA 1
ATOM 1609 C C . TYR A 1 198 ? 6.071 -11.924 -5.559 1.00 98.50 198 TYR A C 1
ATOM 1611 O O . TYR A 1 198 ? 6.538 -13.005 -5.193 1.00 98.50 198 TYR A O 1
ATOM 1619 N N . ILE A 1 199 ? 4.847 -11.507 -5.208 1.00 95.38 199 ILE A N 1
ATOM 1620 C CA . ILE A 1 199 ? 3.911 -12.307 -4.399 1.00 95.38 199 ILE A CA 1
ATOM 1621 C C . ILE A 1 199 ? 3.629 -13.654 -5.071 1.00 95.38 199 ILE A C 1
ATOM 1623 O O . ILE A 1 199 ? 3.729 -14.697 -4.422 1.00 95.38 199 ILE A O 1
ATOM 1627 N N . ILE A 1 200 ? 3.299 -13.629 -6.365 1.00 94.19 200 ILE A N 1
ATOM 1628 C CA . ILE A 1 200 ? 2.907 -14.815 -7.136 1.00 94.19 200 ILE A CA 1
ATOM 1629 C C . ILE A 1 200 ? 4.101 -15.753 -7.338 1.00 94.19 200 ILE A C 1
ATOM 1631 O O . ILE A 1 200 ? 4.025 -16.933 -6.986 1.00 94.19 200 ILE A O 1
ATOM 1635 N N . ASP A 1 201 ? 5.211 -15.226 -7.851 1.00 96.06 201 ASP A N 1
ATOM 1636 C CA . ASP A 1 201 ? 6.387 -16.003 -8.249 1.00 96.06 201 ASP A CA 1
ATOM 1637 C C . ASP A 1 201 ? 7.057 -16.675 -7.045 1.00 96.06 201 ASP A C 1
ATOM 1639 O O . ASP A 1 201 ? 7.550 -17.799 -7.145 1.00 96.06 201 ASP A O 1
ATOM 1643 N N . ASN A 1 202 ? 7.024 -16.019 -5.878 1.00 95.69 202 ASN A N 1
ATOM 1644 C CA . ASN A 1 202 ? 7.609 -16.538 -4.637 1.00 95.69 202 ASN A CA 1
ATOM 1645 C C . ASN A 1 202 ? 6.578 -17.214 -3.728 1.00 95.69 202 ASN A C 1
ATOM 1647 O O . ASN A 1 202 ? 6.941 -17.671 -2.644 1.00 95.69 202 ASN A O 1
ATOM 1651 N N . ARG A 1 203 ? 5.309 -17.289 -4.156 1.00 92.56 203 ARG A N 1
ATOM 1652 C CA . ARG A 1 203 ? 4.200 -17.904 -3.411 1.00 92.56 203 ARG A CA 1
ATOM 1653 C C . ARG A 1 203 ? 4.156 -17.436 -1.956 1.00 92.56 203 ARG A C 1
ATOM 1655 O O . ARG A 1 203 ? 4.082 -18.263 -1.044 1.00 92.56 203 ARG A O 1
ATOM 1662 N N . LEU A 1 204 ? 4.240 -16.121 -1.746 1.00 88.94 204 LEU A N 1
ATOM 1663 C CA . LEU A 1 204 ? 4.152 -15.568 -0.395 1.00 88.94 204 LEU A CA 1
ATOM 1664 C C . LEU A 1 204 ? 2.830 -16.013 0.248 1.00 88.94 204 LEU A C 1
ATOM 1666 O O . LEU A 1 204 ? 1.819 -16.159 -0.439 1.00 88.94 204 LEU A O 1
ATOM 1670 N N . SER A 1 205 ? 2.855 -16.266 1.553 1.00 86.56 205 SER A N 1
ATOM 1671 C CA . SER A 1 205 ? 1.689 -16.661 2.353 1.00 86.56 205 SER A CA 1
ATOM 1672 C C . SER A 1 205 ? 1.212 -15.543 3.275 1.00 86.56 205 SER A C 1
ATOM 1674 O O . SER A 1 205 ? 0.122 -15.633 3.828 1.00 86.56 205 SER A O 1
ATOM 1676 N N . TYR A 1 206 ? 2.022 -14.498 3.461 1.00 87.69 206 TYR A N 1
ATOM 1677 C CA . TYR A 1 206 ? 1.661 -13.335 4.258 1.00 87.69 206 TYR A CA 1
ATOM 1678 C C . TYR A 1 206 ? 2.405 -12.087 3.776 1.00 87.69 206 TYR A C 1
ATOM 1680 O O . TYR A 1 206 ? 3.615 -12.124 3.553 1.00 87.69 206 TYR A O 1
ATOM 1688 N N . VAL A 1 207 ? 1.688 -10.970 3.632 1.00 92.06 207 VAL A N 1
ATOM 1689 C CA . VAL A 1 207 ? 2.249 -9.697 3.132 1.00 92.06 207 VAL A CA 1
ATOM 1690 C C . VAL A 1 207 ? 1.909 -8.483 4.002 1.00 92.06 207 VAL A C 1
ATOM 1692 O O . VAL A 1 207 ? 2.413 -7.391 3.743 1.00 92.06 207 VAL A O 1
ATOM 1695 N N . GLY A 1 208 ? 1.099 -8.665 5.050 1.00 92.12 208 GLY A N 1
ATOM 1696 C CA . GLY A 1 208 ? 0.552 -7.568 5.849 1.00 92.12 208 GLY A CA 1
ATOM 1697 C C . GLY A 1 208 ? -0.409 -6.678 5.054 1.00 92.12 208 GLY A C 1
ATOM 1698 O O . GLY A 1 208 ? -1.017 -7.107 4.074 1.00 92.12 208 GLY A O 1
ATOM 1699 N N . ILE A 1 209 ? -0.542 -5.424 5.482 1.00 95.06 209 ILE A N 1
ATOM 1700 C CA . ILE A 1 209 ? -1.324 -4.397 4.792 1.00 95.06 209 ILE A CA 1
ATOM 1701 C C . ILE A 1 209 ? -0.454 -3.766 3.701 1.00 95.06 209 ILE A C 1
ATOM 1703 O O . ILE A 1 209 ? 0.638 -3.263 3.970 1.00 95.06 209 ILE A O 1
ATOM 1707 N N . ILE A 1 210 ? -0.959 -3.744 2.470 1.00 96.75 210 ILE A N 1
ATOM 1708 C CA . ILE A 1 210 ? -0.326 -3.055 1.344 1.00 96.75 210 ILE A CA 1
ATOM 1709 C C . ILE A 1 210 ? -1.094 -1.763 1.067 1.00 96.75 210 ILE A C 1
ATOM 1711 O O . ILE A 1 210 ? -2.288 -1.802 0.780 1.00 96.75 210 ILE A O 1
ATOM 1715 N N . ALA A 1 211 ? -0.403 -0.626 1.134 1.00 95.62 211 ALA A N 1
ATOM 1716 C CA . ALA A 1 211 ? -0.949 0.681 0.779 1.00 95.62 211 ALA A CA 1
ATOM 1717 C C . ALA A 1 211 ? -0.357 1.124 -0.566 1.00 95.62 211 ALA A C 1
ATOM 1719 O O . ALA A 1 211 ? 0.864 1.237 -0.703 1.00 95.62 211 ALA A O 1
ATOM 1720 N N . ALA A 1 212 ? -1.205 1.347 -1.567 1.00 95.62 212 ALA A N 1
ATOM 1721 C CA . ALA A 1 212 ? -0.783 1.568 -2.947 1.00 95.62 212 ALA A CA 1
ATOM 1722 C C . ALA A 1 212 ? -1.557 2.712 -3.607 1.00 95.62 212 ALA A C 1
ATOM 1724 O O . ALA A 1 212 ? -2.740 2.895 -3.332 1.00 95.62 212 ALA A O 1
ATOM 1725 N N . ASP A 1 213 ? -0.895 3.414 -4.527 1.00 95.44 213 ASP A N 1
ATOM 1726 C CA . ASP A 1 213 ? -1.543 4.377 -5.417 1.00 95.44 213 ASP A CA 1
ATOM 1727 C C . ASP A 1 213 ? -2.014 3.648 -6.683 1.00 95.44 213 ASP A C 1
ATOM 1729 O O . ASP A 1 213 ? -1.301 2.796 -7.227 1.00 95.44 213 ASP A O 1
ATOM 1733 N N . PHE A 1 214 ? -3.222 3.975 -7.146 1.00 94.06 214 PHE A N 1
ATOM 1734 C CA . PHE A 1 214 ? -3.848 3.393 -8.343 1.00 94.06 214 PHE A CA 1
ATOM 1735 C C . PHE A 1 214 ? -3.780 1.847 -8.409 1.00 94.06 214 PHE A C 1
ATOM 1737 O O . PHE A 1 214 ? -3.353 1.290 -9.430 1.00 94.06 214 PHE A O 1
ATOM 1744 N N . PRO A 1 215 ? -4.149 1.113 -7.337 1.00 91.19 215 PRO A N 1
ATOM 1745 C CA . PRO A 1 215 ? -4.070 -0.341 -7.345 1.00 91.19 215 PRO A CA 1
ATOM 1746 C C . PRO A 1 215 ? -5.025 -0.929 -8.391 1.00 91.19 215 PRO A C 1
ATOM 1748 O O . PRO A 1 215 ? -6.236 -0.734 -8.345 1.00 91.19 215 PRO A O 1
ATOM 1751 N N . GLY A 1 216 ? -4.472 -1.685 -9.338 1.00 87.69 216 GLY A N 1
ATOM 1752 C CA . GLY A 1 216 ? -5.260 -2.462 -10.292 1.00 87.69 216 GLY A CA 1
ATOM 1753 C C . GLY A 1 216 ? -5.727 -3.796 -9.705 1.00 87.69 216 GLY A C 1
ATOM 1754 O O . GLY A 1 216 ? -5.103 -4.341 -8.790 1.00 87.69 216 GLY A O 1
ATOM 1755 N N . SER A 1 217 ? -6.770 -4.381 -10.301 1.00 86.75 217 SER A N 1
ATOM 1756 C CA . SER A 1 217 ? -7.349 -5.669 -9.875 1.00 86.75 217 SER A CA 1
ATOM 1757 C C . SER A 1 217 ? -6.323 -6.801 -9.774 1.00 86.75 217 SER A C 1
ATOM 1759 O O . SER A 1 217 ? -6.422 -7.644 -8.892 1.00 86.75 217 SER A O 1
ATOM 1761 N N . GLY A 1 218 ? -5.293 -6.805 -10.627 1.00 88.06 218 GLY A N 1
ATOM 1762 C CA . GLY A 1 218 ? -4.216 -7.793 -10.564 1.00 88.06 218 GLY A CA 1
ATOM 1763 C C . GLY A 1 218 ? -3.438 -7.766 -9.243 1.00 88.06 218 GLY A C 1
ATOM 1764 O O . GLY A 1 218 ? -3.174 -8.827 -8.684 1.00 88.06 218 GLY A O 1
ATOM 1765 N N . LEU A 1 219 ? -3.093 -6.576 -8.735 1.00 92.81 219 LEU A N 1
ATOM 1766 C CA . LEU A 1 219 ? -2.414 -6.430 -7.443 1.00 92.81 219 LEU A CA 1
ATOM 1767 C C . LEU A 1 219 ? -3.361 -6.786 -6.292 1.00 92.81 219 LEU A C 1
ATOM 1769 O O . LEU A 1 219 ? -2.982 -7.557 -5.414 1.00 92.81 219 LEU A O 1
ATOM 1773 N N . ILE A 1 220 ? -4.591 -6.265 -6.332 1.00 88.88 220 ILE A N 1
ATOM 1774 C CA . ILE A 1 220 ? -5.618 -6.513 -5.309 1.00 88.88 220 ILE A CA 1
ATOM 1775 C C . ILE A 1 220 ? -5.858 -8.020 -5.155 1.00 88.88 220 ILE A C 1
ATOM 1777 O O . ILE A 1 220 ? -5.746 -8.558 -4.056 1.00 88.88 220 ILE A O 1
ATOM 1781 N N . ASN A 1 221 ? -6.077 -8.728 -6.264 1.00 86.62 221 ASN A N 1
ATOM 1782 C CA . ASN A 1 221 ? -6.307 -10.170 -6.255 1.00 86.62 221 ASN A CA 1
ATOM 1783 C C . ASN A 1 221 ? -5.089 -10.952 -5.753 1.00 86.62 221 ASN A C 1
ATOM 1785 O O . ASN A 1 221 ? -5.257 -11.900 -4.992 1.00 86.62 221 ASN A O 1
ATOM 1789 N N . ALA A 1 222 ? -3.867 -10.557 -6.129 1.00 86.62 222 ALA A N 1
ATOM 1790 C CA . ALA A 1 222 ? -2.659 -11.207 -5.620 1.00 86.62 222 ALA A CA 1
ATOM 1791 C C . ALA A 1 222 ? -2.564 -11.116 -4.087 1.00 86.62 222 ALA A C 1
ATOM 1793 O O . ALA A 1 222 ? -2.200 -12.101 -3.451 1.00 86.62 222 ALA A O 1
ATOM 1794 N N . ILE A 1 223 ? -2.951 -9.976 -3.501 1.00 89.56 223 ILE A N 1
ATOM 1795 C CA . ILE A 1 223 ? -2.987 -9.768 -2.044 1.00 89.56 223 ILE A CA 1
ATOM 1796 C C . ILE A 1 223 ? -4.133 -10.556 -1.389 1.00 89.56 223 ILE A C 1
ATOM 1798 O O . ILE A 1 223 ? -3.938 -11.173 -0.341 1.00 89.56 223 ILE A O 1
ATOM 1802 N N . ILE A 1 224 ? -5.324 -10.582 -1.990 1.00 84.00 224 ILE A N 1
ATOM 1803 C CA . ILE A 1 224 ? -6.455 -11.355 -1.451 1.00 84.00 224 ILE A CA 1
ATOM 1804 C C . ILE A 1 224 ? -6.107 -12.847 -1.426 1.00 84.00 224 ILE A C 1
ATOM 1806 O O . ILE A 1 224 ? -6.239 -13.48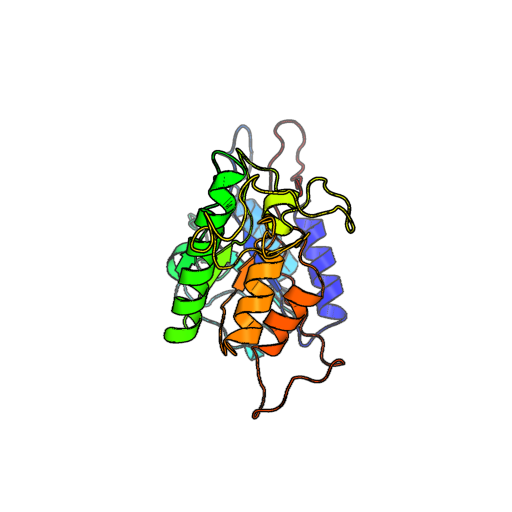9 -0.385 1.00 84.00 224 ILE A O 1
ATOM 1810 N N . TYR A 1 225 ? -5.588 -13.382 -2.534 1.00 81.62 225 TYR A N 1
ATOM 1811 C CA . TYR A 1 225 ? -5.284 -14.807 -2.690 1.00 81.62 225 TYR A CA 1
ATOM 1812 C C . TYR A 1 225 ? -4.100 -15.302 -1.850 1.00 81.62 225 TYR A C 1
ATOM 1814 O O . TYR A 1 225 ? -3.916 -16.516 -1.724 1.00 81.62 225 TYR A O 1
ATOM 1822 N N . THR A 1 226 ? -3.324 -14.399 -1.241 1.00 81.00 226 THR A N 1
ATOM 1823 C CA . THR A 1 226 ? -2.357 -14.764 -0.194 1.00 81.00 226 THR A CA 1
ATOM 1824 C C . THR A 1 226 ? -3.045 -15.370 1.031 1.00 81.00 226 THR A C 1
ATOM 1826 O O . THR A 1 226 ? -2.499 -16.282 1.650 1.00 81.00 226 THR A O 1
ATOM 1829 N N . ASN A 1 227 ? -4.260 -14.917 1.358 1.00 76.19 227 ASN A N 1
ATOM 1830 C CA . ASN A 1 227 ? -5.047 -15.459 2.460 1.00 76.19 227 ASN A CA 1
ATOM 1831 C C . ASN A 1 227 ? -5.719 -16.757 1.987 1.00 76.19 227 ASN A C 1
ATOM 1833 O O . ASN A 1 227 ? -6.680 -16.727 1.225 1.00 76.19 227 ASN A O 1
ATOM 1837 N N . ARG A 1 228 ? -5.197 -17.921 2.386 1.00 64.62 228 ARG A N 1
ATOM 1838 C CA . ARG A 1 228 ? -5.787 -19.227 2.037 1.00 64.62 228 ARG A CA 1
ATOM 1839 C C . ARG A 1 228 ? -6.665 -19.743 3.169 1.00 64.62 228 ARG A C 1
ATOM 1841 O O . ARG A 1 228 ? -6.264 -19.689 4.328 1.00 64.62 228 ARG A O 1
ATOM 1848 N N 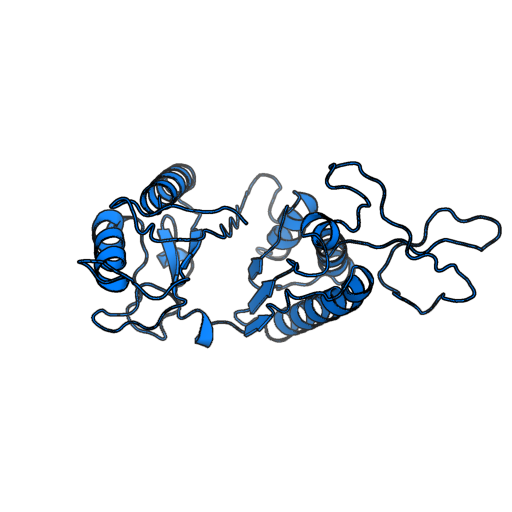. ILE A 1 229 ? -7.799 -20.349 2.824 1.00 49.09 229 ILE A N 1
ATOM 1849 C CA . ILE A 1 229 ? -8.593 -21.172 3.746 1.00 49.09 229 ILE A CA 1
ATOM 1850 C C . ILE A 1 229 ? -8.409 -22.637 3.325 1.00 49.09 229 ILE A C 1
ATOM 1852 O O . ILE A 1 229 ? -8.678 -22.998 2.182 1.00 49.09 229 ILE A O 1
ATOM 1856 N N . ASN A 1 230 ? -7.912 -23.485 4.233 1.00 45.16 230 ASN A N 1
ATOM 1857 C CA . ASN A 1 230 ? -7.729 -24.935 4.034 1.00 45.16 230 ASN A CA 1
ATOM 1858 C C . ASN A 1 230 ? -6.933 -25.341 2.776 1.00 45.16 230 ASN A C 1
ATOM 1860 O O . ASN A 1 230 ? -7.247 -26.333 2.126 1.00 45.16 230 ASN A O 1
ATOM 1864 N N . GLY A 1 231 ? -5.906 -24.571 2.405 1.00 45.34 231 GLY A N 1
ATOM 1865 C CA . GLY A 1 231 ? -5.035 -24.897 1.267 1.00 45.34 231 GLY A CA 1
ATOM 1866 C C . GLY A 1 231 ? -5.654 -24.676 -0.120 1.00 45.34 231 GLY A C 1
ATOM 1867 O O . GLY A 1 231 ? -4.928 -24.780 -1.108 1.00 45.34 231 GLY A O 1
ATOM 1868 N N . ASN A 1 232 ? -6.931 -24.294 -0.199 1.00 37.88 232 ASN A N 1
ATOM 1869 C CA . ASN A 1 232 ? -7.613 -23.955 -1.444 1.00 37.88 232 ASN A CA 1
ATOM 1870 C C . ASN A 1 232 ? -7.637 -22.435 -1.657 1.00 37.88 232 ASN A C 1
ATOM 1872 O O . ASN A 1 232 ? -7.724 -21.651 -0.708 1.00 37.88 232 ASN A O 1
ATOM 1876 N N . PHE A 1 233 ? -7.538 -22.021 -2.922 1.00 42.31 233 PHE A N 1
ATOM 1877 C CA . PHE A 1 233 ? -7.734 -20.628 -3.314 1.00 42.31 233 PHE A CA 1
ATOM 1878 C C . PHE A 1 233 ? -9.156 -20.189 -2.956 1.00 42.31 233 PHE A C 1
ATOM 1880 O O . PHE A 1 233 ? -10.112 -20.928 -3.192 1.00 42.31 233 PHE A O 1
ATOM 1887 N N . ILE A 1 234 ? -9.283 -18.982 -2.406 1.00 46.47 234 ILE A N 1
ATOM 1888 C CA . ILE A 1 234 ? -10.580 -18.337 -2.202 1.00 46.47 234 ILE A CA 1
ATOM 1889 C C . ILE A 1 234 ? -11.265 -18.233 -3.583 1.00 46.47 234 ILE A C 1
ATOM 1891 O O . ILE A 1 234 ? -10.646 -17.698 -4.510 1.00 46.47 234 ILE A O 1
ATOM 1895 N N . PRO A 1 235 ? -12.488 -18.773 -3.764 1.00 34.28 235 PRO A N 1
ATOM 1896 C CA . PRO A 1 235 ? -13.214 -18.685 -5.028 1.00 34.28 235 PRO A CA 1
ATOM 1897 C C . PRO A 1 235 ? -13.339 -17.233 -5.493 1.00 34.28 235 PRO A C 1
ATOM 1899 O O . PRO A 1 235 ? -13.466 -16.326 -4.674 1.00 34.28 235 PRO A O 1
ATOM 1902 N N . LYS A 1 236 ? -13.355 -17.020 -6.814 1.00 37.75 236 LYS A N 1
ATOM 1903 C CA . LYS A 1 236 ? -13.493 -15.698 -7.457 1.00 37.75 236 LYS A CA 1
ATOM 1904 C C . LYS A 1 236 ? -14.700 -14.884 -6.960 1.00 37.75 236 LYS A C 1
ATOM 1906 O O . LYS A 1 236 ? -14.686 -13.668 -7.095 1.00 37.75 236 LYS A O 1
ATOM 1911 N N . ASP A 1 237 ? -15.686 -15.562 -6.379 1.00 31.84 237 ASP A N 1
ATOM 1912 C CA . ASP A 1 237 ? -16.969 -15.008 -5.946 1.00 31.84 237 ASP A CA 1
ATOM 1913 C C . ASP A 1 237 ? -16.990 -14.636 -4.450 1.00 31.84 237 ASP A C 1
ATOM 1915 O O . ASP A 1 237 ? -17.988 -14.125 -3.950 1.00 31.84 237 ASP A O 1
ATOM 1919 N N . MET A 1 238 ? -15.892 -14.877 -3.721 1.00 32.34 238 MET A N 1
ATOM 1920 C CA . MET A 1 238 ? -15.726 -14.465 -2.328 1.00 32.34 238 MET A CA 1
ATOM 1921 C C . MET A 1 238 ? -14.790 -13.249 -2.291 1.00 32.34 238 MET A C 1
ATOM 1923 O O . MET A 1 238 ? -13.575 -13.352 -2.111 1.00 32.34 238 MET A O 1
ATOM 1927 N N . CYS A 1 239 ? -15.375 -12.083 -2.558 1.00 27.33 239 CYS A N 1
ATOM 1928 C CA . CYS A 1 239 ? -14.691 -10.797 -2.543 1.00 27.33 239 CYS A CA 1
ATOM 1929 C C . CYS A 1 239 ? -14.368 -10.389 -1.100 1.00 27.33 239 CYS A C 1
ATOM 1931 O O . CYS A 1 239 ? -15.250 -9.916 -0.394 1.00 27.33 239 CYS A O 1
ATOM 1933 N N . PHE A 1 240 ? -13.106 -10.504 -0.685 1.00 30.72 240 PHE A N 1
ATOM 1934 C CA . PHE A 1 240 ? -12.602 -9.688 0.419 1.00 30.72 240 PHE A CA 1
ATOM 1935 C C . PHE A 1 240 ? -12.119 -8.374 -0.168 1.00 30.72 240 PHE A C 1
ATOM 1937 O O . PHE A 1 240 ? -11.028 -8.292 -0.736 1.00 30.72 240 PHE A O 1
ATOM 1944 N N . ASN A 1 241 ? -12.936 -7.337 -0.069 1.00 31.31 241 ASN A N 1
ATOM 1945 C CA . ASN A 1 241 ? -12.485 -6.005 -0.423 1.00 31.31 241 ASN A CA 1
ATOM 1946 C C . ASN A 1 241 ? -11.659 -5.484 0.757 1.00 31.31 241 ASN A C 1
ATOM 1948 O O . ASN A 1 241 ? -12.185 -4.838 1.657 1.00 31.31 241 ASN A O 1
ATOM 1952 N N . VAL A 1 242 ? -10.346 -5.740 0.756 1.00 31.62 242 VAL A N 1
ATOM 1953 C CA . VAL A 1 242 ? -9.425 -4.980 1.614 1.00 31.62 242 VAL A CA 1
ATOM 1954 C C . VAL A 1 242 ? -9.328 -3.578 1.021 1.00 31.62 242 VAL A C 1
ATOM 1956 O O . VAL A 1 242 ? -8.394 -3.250 0.288 1.00 31.62 242 VAL A O 1
ATOM 1959 N N . ILE A 1 243 ? -10.337 -2.752 1.292 1.00 31.14 243 ILE A N 1
ATOM 1960 C CA . ILE A 1 243 ? -10.301 -1.339 0.946 1.00 31.14 243 ILE A CA 1
ATOM 1961 C C . ILE A 1 243 ? -9.532 -0.635 2.056 1.00 31.14 243 ILE A C 1
ATOM 1963 O O . ILE A 1 243 ? -10.086 -0.232 3.076 1.00 31.14 243 ILE A O 1
ATOM 1967 N N . SER A 1 244 ? -8.216 -0.515 1.878 1.00 31.55 244 SER A N 1
ATOM 1968 C CA . SER A 1 244 ? -7.463 0.493 2.615 1.00 31.55 244 SER A CA 1
ATOM 1969 C C . SER A 1 244 ? -7.749 1.827 1.945 1.00 31.55 244 SER A C 1
ATOM 1971 O O . SER A 1 244 ? -7.138 2.177 0.936 1.00 31.55 244 SER A O 1
ATOM 1973 N N . PHE A 1 245 ? -8.720 2.563 2.475 1.00 28.34 245 PHE A N 1
ATOM 1974 C CA . PHE A 1 245 ? -8.884 3.945 2.074 1.00 28.34 245 PHE A CA 1
ATOM 1975 C C . PHE A 1 245 ? -7.843 4.807 2.792 1.00 28.34 245 PHE A C 1
ATOM 1977 O O . PHE A 1 245 ? -7.784 4.866 4.024 1.00 28.34 245 PHE A O 1
ATOM 1984 N N . LYS A 1 246 ? -7.015 5.503 2.013 1.00 27.41 246 LYS A N 1
ATOM 1985 C CA . LYS A 1 246 ? -6.154 6.571 2.515 1.00 27.41 246 LYS A CA 1
ATOM 1986 C C . LYS A 1 246 ? -6.938 7.872 2.404 1.00 27.41 246 LYS A C 1
ATOM 1988 O O . LYS A 1 246 ? -7.028 8.449 1.327 1.00 27.41 246 LYS A O 1
ATOM 1993 N N . PHE A 1 247 ? -7.520 8.317 3.509 1.00 25.69 247 PHE A N 1
ATOM 1994 C CA . PHE A 1 247 ? -8.194 9.607 3.566 1.00 25.69 247 PHE A CA 1
ATOM 1995 C C . PHE A 1 247 ? -7.364 10.621 4.349 1.00 25.69 247 PHE A C 1
ATOM 1997 O O . PHE A 1 247 ? -6.773 10.299 5.379 1.00 25.69 247 PHE A O 1
ATOM 2004 N N . GLN A 1 248 ? -7.324 11.849 3.839 1.00 30.98 248 GLN A N 1
ATOM 2005 C CA . GLN A 1 248 ? -6.672 12.990 4.469 1.00 30.98 248 GLN A CA 1
ATOM 2006 C C . GLN A 1 248 ? -7.735 13.854 5.148 1.00 30.98 248 GLN A C 1
ATOM 2008 O O . GLN A 1 248 ? -8.712 14.233 4.512 1.00 30.98 248 GLN A O 1
ATOM 2013 N N . ILE A 1 249 ? -7.558 14.180 6.425 1.00 26.11 249 ILE A N 1
ATOM 2014 C CA . ILE A 1 249 ? -8.441 15.111 7.135 1.00 26.11 249 ILE A CA 1
ATOM 2015 C C . ILE A 1 249 ? -7.683 16.436 7.269 1.00 26.11 249 ILE A C 1
ATOM 2017 O O . ILE A 1 249 ? -6.695 16.503 7.999 1.00 26.11 249 ILE A O 1
ATOM 2021 N N . CYS A 1 250 ? -8.114 17.476 6.550 1.00 25.28 250 CYS A N 1
ATOM 2022 C CA . CYS A 1 250 ? -7.593 18.839 6.674 1.00 25.28 250 CYS A CA 1
ATOM 2023 C C . CYS A 1 250 ? -8.660 19.742 7.316 1.00 25.28 250 CYS A C 1
ATOM 2025 O O . CYS A 1 250 ? -9.822 19.724 6.909 1.00 25.28 250 CYS A O 1
ATOM 2027 N N . LEU A 1 251 ? -8.264 20.532 8.317 1.00 25.84 251 LEU A N 1
ATOM 2028 C CA . LEU A 1 251 ? -9.093 21.597 8.889 1.00 25.84 251 LEU A CA 1
ATOM 2029 C C . LEU A 1 251 ? -8.853 22.878 8.073 1.00 25.84 251 LEU A C 1
ATOM 2031 O O . LEU A 1 251 ? -7.697 23.249 7.870 1.00 25.84 251 LEU A O 1
ATOM 2035 N N . ASP A 1 252 ? -9.918 23.499 7.560 1.00 25.17 252 ASP A N 1
ATOM 2036 C CA . ASP A 1 252 ? -9.854 24.734 6.766 1.00 25.17 252 ASP A CA 1
ATOM 2037 C C . ASP A 1 252 ? -9.997 25.966 7.678 1.00 25.17 252 ASP A C 1
ATOM 2039 O O . ASP A 1 252 ? -10.822 25.980 8.588 1.00 25.17 252 ASP A O 1
ATOM 2043 N N . SER A 1 253 ? -9.188 27.003 7.453 1.00 30.42 253 SER A N 1
ATOM 2044 C CA . SER A 1 253 ? -9.067 28.169 8.342 1.00 30.42 253 SER A CA 1
ATOM 2045 C C . SER A 1 253 ? -10.083 29.283 8.068 1.00 30.42 253 SER A C 1
ATOM 2047 O O . SER A 1 253 ? -10.049 30.315 8.739 1.00 30.42 253 SER A O 1
ATOM 2049 N N . GLN A 1 254 ? -10.986 29.106 7.095 1.00 28.95 254 GLN A N 1
ATOM 2050 C CA . GLN A 1 254 ? -11.956 30.143 6.707 1.00 28.95 254 GLN A CA 1
ATOM 2051 C C . GLN A 1 254 ? -13.425 29.707 6.706 1.00 28.95 254 GLN A C 1
ATOM 2053 O O . GLN A 1 254 ? -14.305 30.544 6.527 1.00 28.95 254 GLN A O 1
ATOM 2058 N N . ASN A 1 255 ? -13.717 28.434 6.958 1.00 27.66 255 ASN A N 1
ATOM 2059 C CA . ASN A 1 255 ? -15.075 27.934 7.154 1.00 27.66 255 ASN A CA 1
ATOM 2060 C C . ASN A 1 255 ? -15.028 26.807 8.180 1.00 27.66 255 ASN A C 1
ATOM 2062 O O . ASN A 1 255 ? -14.074 26.039 8.199 1.00 27.66 255 ASN A O 1
ATOM 2066 N N . SER A 1 256 ? -16.075 26.667 8.990 1.00 27.17 256 SER A N 1
ATOM 2067 C CA . SER A 1 256 ? -16.255 25.620 10.012 1.00 27.17 256 SER A CA 1
ATOM 2068 C C . SER A 1 256 ? -16.399 24.197 9.426 1.00 27.17 256 SER A C 1
ATOM 2070 O O . SER A 1 256 ? -17.188 23.394 9.918 1.00 27.17 256 SER A O 1
ATOM 2072 N N . GLY A 1 257 ? -15.703 23.890 8.331 1.00 26.50 257 GLY A N 1
ATOM 2073 C CA . GLY A 1 257 ? -15.787 22.656 7.568 1.00 26.50 257 GLY A CA 1
ATOM 2074 C C . GLY A 1 257 ? -14.451 21.923 7.531 1.00 26.50 257 GLY A C 1
ATOM 2075 O O . GLY A 1 257 ? -13.397 22.496 7.260 1.00 26.50 257 GLY A O 1
ATOM 2076 N N . VAL A 1 258 ? -14.517 20.619 7.784 1.00 32.06 258 VAL A N 1
ATOM 2077 C CA . VAL A 1 258 ? -13.401 19.685 7.626 1.00 32.06 258 VAL A CA 1
ATOM 2078 C C . VAL A 1 258 ? -13.423 19.164 6.188 1.00 32.06 258 VAL A C 1
ATOM 2080 O O . VAL A 1 258 ? -14.399 18.532 5.778 1.00 32.06 258 VAL A O 1
ATOM 2083 N N . TYR A 1 259 ? -12.364 19.372 5.410 1.00 29.83 259 TYR A N 1
ATOM 2084 C CA . TYR A 1 259 ? -12.320 18.936 4.009 1.00 29.83 259 TYR A CA 1
ATOM 2085 C C . TYR A 1 259 ? -11.189 17.940 3.753 1.00 29.83 259 TYR A C 1
ATOM 2087 O O . TYR A 1 259 ? -10.191 17.879 4.468 1.00 29.83 259 TYR A O 1
ATOM 2095 N N . ILE A 1 260 ? -11.391 17.101 2.738 1.00 29.56 260 ILE A N 1
ATOM 2096 C CA . ILE A 1 260 ? -10.487 16.010 2.370 1.00 29.56 260 ILE A CA 1
ATOM 2097 C C . ILE A 1 260 ? -9.809 16.378 1.058 1.00 29.56 260 ILE A C 1
ATOM 2099 O O . ILE A 1 260 ? -10.490 16.735 0.097 1.00 29.56 260 ILE A O 1
ATOM 2103 N N . LYS A 1 261 ? -8.484 16.229 0.999 1.00 24.92 261 LYS A N 1
ATOM 2104 C CA . LYS A 1 261 ? -7.762 16.108 -0.269 1.00 24.92 261 LYS A CA 1
ATOM 2105 C C . LYS A 1 261 ? -7.519 14.622 -0.553 1.00 24.92 261 LYS A C 1
ATOM 2107 O O . LYS A 1 261 ? -6.944 13.944 0.297 1.00 24.92 261 LYS A O 1
ATOM 2112 N N . PRO A 1 262 ? -7.957 14.079 -1.700 1.00 23.33 262 PRO A N 1
ATOM 2113 C CA . PRO A 1 262 ? -7.350 12.855 -2.203 1.00 23.33 262 PRO A CA 1
ATOM 2114 C C . PRO A 1 262 ? -5.867 13.136 -2.497 1.00 23.33 262 PRO A C 1
ATOM 2116 O O . PRO A 1 262 ? -5.527 14.244 -2.923 1.00 23.33 262 PRO A O 1
ATOM 2119 N N . TYR A 1 263 ? -4.997 12.160 -2.231 1.00 34.84 263 TYR A N 1
ATOM 2120 C CA . TYR A 1 263 ? -3.633 12.179 -2.770 1.00 34.84 263 TYR A CA 1
ATOM 2121 C C . TYR A 1 263 ? -3.655 11.853 -4.262 1.00 34.84 263 TYR A C 1
ATOM 2123 O O . TYR A 1 263 ? -4.448 10.963 -4.648 1.00 34.84 263 TYR A O 1
#

Secondary structure (DSSP, 8-state):
-HHHHHHHHHHHHHH-TT--EEEEEE--S---S-SS-HHHHHHHHHHHTTTTB---SSTT----HHHHTT-EEEEEES--SSS---EEEHHHH-EEE---EESSGGGHHHHHHHHHHHHHHHHHH---EEEE---EESS-HHHHHH-BSSSSTTPPBPEEEEETTTTTTSSTTSPEEEEETTEEEEE---HHHHHHHHHHHTT-S---EEE-SS--HHHHHHHHHHS-BTTBPPPTT-------B----EE-SSSS-EE----

Organism: NCBI:txid212663

Radius of gyration: 20.76 Å; chains: 1; bounding box: 50×55×59 Å

pLDDT: mean 84.15, std 21.83, range [23.33, 98.88]

InterPro domains:
  IPR017946 PLC-like phosphodiesterase, TIM beta/alpha-barrel domain superfamily [G3DSA:3.20.20.190] (1-229)
  IPR017946 PLC-like phosphodiesterase, TIM beta/alpha-barrel domain superfamily [SSF51695] (2-227)

=== Feature glossary ===
The record interleaves many kinds of information about one protein. Here is each kind framed as the question it answers.

Q: What known structures does this most resemble?
A: Structural nearest neighbors (via Foldseek easy-search vs the PDB). Reported per hit: target PDB id, E-value, and alignment TM-score. A TM-score above ~0.5 is the conventional threshold for 'same fold'.

Q: Where is each backbone atom in 3D?
A: The mmCIF table is the protein's shape written out atom by atom. For each backbone N, Cα, C, and carbonyl O, it records an (x, y, z) coordinate triple in Å plus the residue type, chain letter, and residue number.

Q: What are the backbone torsion angles?
A: The φ/ψ torsion pair specifies the backbone conformation at each residue. φ rotates about the N–Cα bond, ψ about the Cα–C bond. Steric clashes forbid most of the (φ, ψ) plane — the allowed regions (α-helix basin, β-sheet basin, left-handed helix) are the Ramachandran-allowed regions.

Q: Which residues are buried vs exposed?
A: Solvent-accessible surface area (SASA) is the area in Å² traced out by the centre of a 1.4 Å probe sphere (a water molecule) rolled over the protein's van der Waals surface (Shrake–Rupley / Lee–Richards construction). Buried residues have near-zero SASA; fully exposed residues can exceed 200 Å². The total SASA scales roughly with the number of surface residues.

Q: How confident is the AlphaFold model at each residue?
A: pLDDT is the predicted lDDT-Cα score: AlphaFold's confidence that the local environment of each residue (all inter-atomic distances within 15 Å) is correctly placed. It is a per-residue number between 0 and 100, with higher meaning more reliable.

Q: What does the local fold look like, residue by residue?
A: 3Di is Foldseek's structural alphabet. Each residue is assigned one of twenty discrete states based on how its Cα sits relative to its spatial (not sequential) neighbors. Aligning 3Di strings finds structural homologs roughly as well as full 3D superposition, but orders of magnitude faster.

Q: How big and how compact is the whole molecule?
A: Radius of gyration (Rg) is the root-mean-square distance of Cα atoms from their centroid — a single number for overall size and compactness. A globular domain of N residues has Rg ≈ 2.2·N^0.38 Å; an extended or disordered chain has a much larger Rg. The Cα contact count is the number of residue pairs whose Cα atoms are within 8 Å and are more than four positions apart in sequence — a standard proxy for tertiary packing density. The bounding box is the smallest axis-aligned box enclosing all Cα atoms.

Q: Which residues are in helices, strands, or loops?
A: DSSP 8-state secondary structure assigns each residue one of H (α-helix), G (3₁₀-helix), I (π-helix), E (extended β-strand), B (isolated β-bridge), T (hydrogen-bonded turn), S (bend), or '-' (coil). The assignment is computed from backbone hydrogen-bond geometry via the Kabsch–Sander algorithm.

Q: How mobile is each atom in the crystal?
A: Crystallographic B-factors measure how much each atom's electron density is smeared out, in Å². They rise in mobile loops and surface residues and fall in the buried interior. In AlphaFold models this column is repurposed to hold pLDDT instead.

Q: What if only a Cα trace is available?
A: P-SEA three-state annotation labels each residue as helix, strand, or coil based purely on the geometry of the Cα trace. It serves as a fallback when the full backbone (and thus DSSP) is unavailable.

Q: What family and function is it annotated with?
A: Database cross-references. InterPro integrates a dozen domain/family signature databases into unified entries with residue-range hits. GO terms attach function/process/location labels with evidence codes. CATH codes position the fold in a four-level structural taxonomy. Organism is the NCBI-taxonomy species name.

Q: Are the domains correctly placed relative to each other?
A: Predicted Aligned Error (PAE) is an AlphaFold confidence matrix: entry (i, j) is the expected error in the position of residue j, in ångströms, when the prediction is superimposed on the true structure at residue i. Low PAE within a block of residues means that block is internally rigid and well-predicted; high PAE between two blocks means their relative placement is uncertain even if each block individually is confident.

Q: What do the diagnostic plots show?
A: Three diagnostic plots accompany the record. The Cα contact map visualizes the tertiary structure as a 2D adjacency matrix (8 Å cutoff, sequence-local contacts suppressed). The Ramachandran plot shows the distribution of backbone (φ, ψ) torsions, with points in the α and β basins reflecting secondary structure content. The PAE plot shows AlphaFold's inter-residue confidence as a color matrix.

Q: What is the amino-acid chain?
A: Primary structure: the covalent order of the twenty standard amino acids along the backbone. Two proteins with the same sequence will (almost always) fold to the same structure; two with 30% identity often share a fold but not the details.

Q: What do the rendered images show?
A: The six renders are orthographic views along the three Cartesian axes in both directions. Representation (cartoon, sticks, or surface) and color scheme (sequence-rainbow or by-chain) vary across proteins so the training set covers all the common visualization conventions.